Protein AF-0000000084804787 (afdb_homodimer)

pLDDT: mean 97.4, std 2.65, range [75.38, 98.94]

Sequence (266 aa):
MTRYLLDTNILSDLIRNPQGAAARRIAKVGEAGVCTSIIVASELRYGCAKSGSAKLSKAVGDLLGEIDVLPFEAPADAEYGAIRSALESAGTPIGSNDLLIAAHAKSLGAIMVTANTQEFKRVRGLKVENWLAMTRYLLDTNILSDLIRNPQGAAARRIAKVGEAGVCTSIIVASELRYGCAKSGSAKLSKAVGDLLGEIDVLPFEAPADAEYGAIRSALESAGTPIGSNDLLIAAHAKSLGAIMVTANTQEFKRVRGLKVENWLA

Structure (mmCIF, N/CA/C/O backbone):
data_AF-0000000084804787-model_v1
#
loop_
_entity.id
_entity.type
_entity.pdbx_description
1 polymer 'Ribonuclease VapC'
#
loop_
_atom_site.group_PDB
_atom_site.id
_atom_site.type_symbol
_atom_site.label_atom_id
_atom_site.label_alt_id
_atom_site.label_comp_id
_atom_site.label_asym_id
_atom_site.label_entity_id
_atom_site.label_seq_id
_atom_site.pdbx_PDB_ins_code
_atom_site.Cartn_x
_atom_site.Cartn_y
_atom_site.Cartn_z
_atom_site.occupancy
_atom_site.B_iso_or_equiv
_atom_site.auth_seq_id
_atom_site.auth_comp_id
_atom_site.auth_asym_id
_atom_site.auth_atom_id
_atom_site.pdbx_PDB_model_num
ATOM 1 N N . MET A 1 1 ? 16.141 -18.312 7.699 1 75.88 1 MET A N 1
ATOM 2 C CA . MET A 1 1 ? 15.438 -19.031 6.633 1 75.88 1 MET A CA 1
ATOM 3 C C . MET A 1 1 ? 15.016 -18.062 5.527 1 75.88 1 MET A C 1
ATOM 5 O O . MET A 1 1 ? 14.75 -16.891 5.789 1 75.88 1 MET A O 1
ATOM 9 N N . THR A 1 2 ? 15.148 -18.516 4.133 1 88.75 2 THR A N 1
ATOM 10 C CA . THR A 1 2 ? 14.805 -17.688 2.98 1 88.75 2 THR A CA 1
ATOM 11 C C . THR A 1 2 ? 13.297 -17.578 2.82 1 88.75 2 THR A C 1
ATOM 13 O O . THR A 1 2 ? 12.578 -18.578 2.943 1 88.75 2 THR A O 1
ATOM 16 N N . ARG A 1 3 ? 12.828 -16.469 2.783 1 96.19 3 ARG A N 1
ATOM 17 C CA . ARG A 1 3 ? 11.398 -16.281 2.523 1 96.19 3 ARG A CA 1
ATOM 18 C C . ARG A 1 3 ? 11.164 -15.797 1.095 1 96.19 3 ARG A C 1
ATOM 20 O O . ARG A 1 3 ? 11.93 -14.992 0.567 1 96.19 3 ARG A O 1
ATOM 27 N N . TYR A 1 4 ? 10.102 -16.328 0.463 1 98.75 4 TYR A N 1
ATOM 28 C CA . TYR A 1 4 ? 9.703 -15.961 -0.89 1 98.75 4 TYR A CA 1
ATOM 29 C C . TYR A 1 4 ? 8.391 -15.18 -0.877 1 98.75 4 TYR A C 1
ATOM 31 O O . TYR A 1 4 ? 7.379 -15.664 -0.366 1 98.75 4 TYR A O 1
ATOM 39 N N . LEU A 1 5 ? 8.445 -13.992 -1.348 1 98.88 5 LEU A N 1
ATOM 40 C CA . LEU A 1 5 ? 7.234 -13.188 -1.47 1 98.88 5 LEU A CA 1
ATOM 41 C C . LEU A 1 5 ? 6.629 -13.32 -2.863 1 98.88 5 LEU A C 1
ATOM 43 O O . LEU A 1 5 ? 7.25 -12.93 -3.854 1 98.88 5 LEU A O 1
ATOM 47 N N . LEU A 1 6 ? 5.43 -13.875 -2.928 1 98.81 6 LEU A N 1
ATOM 48 C CA . LEU A 1 6 ? 4.805 -14.203 -4.203 1 98.81 6 LEU A CA 1
ATOM 49 C C . LEU A 1 6 ? 3.979 -13.031 -4.723 1 98.81 6 LEU A C 1
ATOM 51 O O . LEU A 1 6 ? 3.146 -12.484 -3.994 1 98.81 6 LEU A O 1
ATOM 55 N N . ASP A 1 7 ? 4.191 -12.648 -5.934 1 98.56 7 ASP A N 1
ATOM 56 C CA . ASP A 1 7 ? 3.484 -11.562 -6.602 1 98.56 7 ASP A CA 1
ATOM 57 C C . ASP A 1 7 ? 2.146 -12.039 -7.16 1 98.56 7 ASP A C 1
ATOM 59 O O . ASP A 1 7 ? 1.823 -13.227 -7.09 1 98.56 7 ASP A O 1
ATOM 63 N N . THR A 1 8 ? 1.415 -11.133 -7.691 1 98.06 8 THR A N 1
ATOM 64 C CA . THR A 1 8 ? 0.059 -11.391 -8.164 1 98.06 8 THR A CA 1
ATOM 65 C C . THR A 1 8 ? 0.064 -12.414 -9.297 1 98.06 8 THR A C 1
ATOM 67 O O . THR A 1 8 ? -0.754 -13.336 -9.312 1 98.06 8 THR A O 1
ATOM 70 N N . ASN A 1 9 ? 0.958 -12.281 -10.227 1 97.06 9 ASN A N 1
ATOM 71 C CA . ASN A 1 9 ? 0.979 -13.188 -11.375 1 97.06 9 ASN A CA 1
ATOM 72 C C . ASN A 1 9 ? 1.274 -14.617 -10.945 1 97.06 9 ASN A C 1
ATOM 74 O O . ASN A 1 9 ? 0.762 -15.57 -11.539 1 97.06 9 ASN A O 1
ATOM 78 N N . ILE A 1 10 ? 2.084 -14.797 -9.922 1 98.38 10 ILE A N 1
ATOM 79 C CA . ILE A 1 10 ? 2.4 -16.125 -9.414 1 98.38 10 ILE A CA 1
ATOM 80 C C . ILE A 1 10 ? 1.17 -16.734 -8.734 1 98.38 10 ILE A C 1
ATOM 82 O O . ILE A 1 10 ? 0.813 -17.891 -8.992 1 98.38 10 ILE A O 1
ATOM 86 N N . LEU A 1 11 ? 0.522 -15.953 -7.914 1 98.5 11 LEU A N 1
ATOM 87 C CA . LEU A 1 11 ? -0.667 -16.438 -7.219 1 98.5 11 LEU A CA 1
ATOM 88 C C . LEU A 1 11 ? -1.8 -16.703 -8.203 1 98.5 11 LEU A C 1
ATOM 90 O O . LEU A 1 11 ? -2.545 -17.672 -8.039 1 98.5 11 LEU A O 1
ATOM 94 N N . SER A 1 12 ? -1.923 -15.859 -9.164 1 97.75 12 SER A N 1
ATOM 95 C CA . SER A 1 12 ? -2.912 -16.094 -10.211 1 97.75 12 SER A CA 1
ATOM 96 C C . SER A 1 12 ? -2.645 -17.422 -10.938 1 97.75 12 SER A C 1
ATOM 98 O O . SER A 1 12 ? -3.576 -18.172 -11.242 1 97.75 12 SER A O 1
ATOM 100 N N . ASP A 1 13 ? -1.389 -17.672 -11.25 1 97.38 13 ASP A N 1
ATOM 101 C CA . ASP A 1 13 ? -1.028 -18.938 -11.883 1 97.38 13 ASP A CA 1
ATOM 102 C C . ASP A 1 13 ? -1.379 -20.125 -10.984 1 97.38 13 ASP A C 1
ATOM 104 O O . ASP A 1 13 ? -1.83 -21.172 -11.469 1 97.38 13 ASP A O 1
ATOM 108 N N . LEU A 1 14 ? -1.183 -20.031 -9.68 1 97.25 14 LEU A N 1
ATOM 109 C CA . LEU A 1 14 ? -1.492 -21.094 -8.734 1 97.25 14 LEU A CA 1
ATOM 110 C C . LEU A 1 14 ? -2.977 -21.438 -8.773 1 97.25 14 LEU A C 1
ATOM 112 O O . LEU A 1 14 ? -3.346 -22.609 -8.664 1 97.25 14 LEU A O 1
ATOM 116 N N . ILE A 1 15 ? -3.787 -20.422 -8.953 1 96.69 15 ILE A N 1
ATOM 117 C CA . ILE A 1 15 ? -5.234 -20.609 -9 1 96.69 15 ILE A CA 1
ATOM 118 C C . ILE A 1 15 ? -5.617 -21.312 -10.297 1 96.69 15 ILE A C 1
ATOM 120 O O . ILE A 1 15 ? -6.398 -22.266 -10.289 1 96.69 15 ILE A O 1
ATOM 124 N N . ARG A 1 16 ? -5.027 -20.906 -11.383 1 95.94 16 ARG A N 1
ATOM 125 C CA . ARG A 1 16 ? -5.375 -21.422 -12.695 1 95.94 16 ARG A CA 1
ATOM 126 C C . ARG A 1 16 ? -4.766 -22.797 -12.922 1 95.94 16 ARG A C 1
ATOM 128 O O . ARG A 1 16 ? -5.352 -23.641 -13.609 1 95.94 16 ARG A O 1
ATOM 135 N N . ASN A 1 17 ? -3.553 -22.984 -12.344 1 96.19 17 ASN A N 1
ATOM 136 C CA . ASN A 1 17 ? -2.781 -24.219 -12.516 1 96.19 17 ASN A CA 1
ATOM 137 C C . ASN A 1 17 ? -2.293 -24.766 -11.18 1 96.19 17 ASN A C 1
ATOM 139 O O . ASN A 1 17 ? -1.095 -24.734 -10.898 1 96.19 17 ASN A O 1
ATOM 143 N N . PRO A 1 18 ? -3.154 -25.375 -10.422 1 94.75 18 PRO A N 1
ATOM 144 C CA . PRO A 1 18 ? -2.83 -25.766 -9.047 1 94.75 18 PRO A CA 1
ATOM 145 C C . PRO A 1 18 ? -1.729 -26.828 -8.984 1 94.75 18 PRO A C 1
ATOM 147 O O . PRO A 1 18 ? -1.171 -27.078 -7.918 1 94.75 18 PRO A O 1
ATOM 150 N N . GLN A 1 19 ? -1.364 -27.469 -10.117 1 95.25 19 GLN A N 1
ATOM 151 C CA . GLN A 1 19 ? -0.276 -28.438 -10.148 1 95.25 19 GLN A CA 1
ATOM 152 C C . GLN A 1 19 ? 0.852 -27.969 -11.062 1 95.25 19 GLN A C 1
ATOM 154 O O . GLN A 1 19 ? 1.691 -28.766 -11.484 1 95.25 19 GLN A O 1
ATOM 159 N N . GLY A 1 20 ? 0.791 -26.703 -11.336 1 96.38 20 GLY A N 1
ATOM 160 C CA . GLY A 1 20 ? 1.76 -26.156 -12.266 1 96.38 20 GLY A CA 1
ATOM 161 C C . GLY A 1 20 ? 3.111 -25.875 -11.633 1 96.38 20 GLY A C 1
ATOM 162 O O . GLY A 1 20 ? 3.418 -26.406 -10.562 1 96.38 20 GLY A O 1
ATOM 163 N N . ALA A 1 21 ? 3.951 -25.141 -12.328 1 97 21 ALA A N 1
ATOM 164 C CA . ALA A 1 21 ? 5.336 -24.859 -11.961 1 97 21 ALA A CA 1
ATOM 165 C C . ALA A 1 21 ? 5.41 -24.172 -10.594 1 97 21 ALA A C 1
ATOM 167 O O . ALA A 1 21 ? 6.227 -24.547 -9.75 1 97 21 ALA A O 1
ATOM 168 N N . ALA A 1 22 ? 4.562 -23.141 -10.391 1 97.5 22 ALA A N 1
ATOM 169 C CA . ALA A 1 22 ? 4.562 -22.422 -9.117 1 97.5 22 ALA A CA 1
ATOM 170 C C . ALA A 1 22 ? 4.227 -23.359 -7.957 1 97.5 22 ALA A C 1
ATOM 172 O O . ALA A 1 22 ? 4.863 -23.297 -6.902 1 97.5 22 ALA A O 1
ATOM 173 N N . ALA A 1 23 ? 3.236 -24.188 -8.188 1 96.56 23 ALA A N 1
ATOM 174 C CA . ALA A 1 23 ? 2.83 -25.141 -7.16 1 96.56 23 ALA A CA 1
ATOM 175 C C . ALA A 1 23 ? 3.967 -26.094 -6.82 1 96.56 23 ALA A C 1
ATOM 177 O O . ALA A 1 23 ? 4.207 -26.391 -5.648 1 96.56 23 ALA A O 1
ATOM 178 N N . ARG A 1 24 ? 4.652 -26.547 -7.805 1 97 24 ARG A N 1
ATOM 179 C CA . ARG A 1 24 ? 5.773 -27.453 -7.605 1 97 24 ARG A CA 1
ATOM 180 C C . ARG A 1 24 ? 6.898 -26.781 -6.828 1 97 24 ARG A C 1
ATOM 182 O O . ARG A 1 24 ? 7.543 -27.406 -5.984 1 97 24 ARG A O 1
ATOM 189 N N . ARG A 1 25 ? 7.137 -25.531 -7.172 1 97.31 25 ARG A N 1
ATOM 190 C CA . ARG A 1 25 ? 8.164 -24.781 -6.453 1 97.31 25 ARG A CA 1
ATOM 191 C C . ARG A 1 25 ? 7.797 -24.609 -4.984 1 97.31 25 ARG A C 1
ATOM 193 O O . ARG A 1 25 ? 8.656 -24.734 -4.105 1 97.31 25 ARG A O 1
ATOM 200 N N . ILE A 1 26 ? 6.551 -24.328 -4.688 1 96.81 26 ILE A N 1
ATOM 201 C CA . ILE A 1 26 ? 6.086 -24.203 -3.311 1 96.81 26 ILE A CA 1
ATOM 202 C C . ILE A 1 26 ? 6.297 -25.516 -2.562 1 96.81 26 ILE A C 1
ATOM 204 O O . ILE A 1 26 ? 6.727 -25.516 -1.406 1 96.81 26 ILE A O 1
ATOM 208 N N . ALA A 1 27 ? 5.996 -26.609 -3.266 1 95.56 27 ALA A N 1
ATOM 209 C CA . ALA A 1 27 ? 6.184 -27.922 -2.66 1 95.56 27 ALA A CA 1
ATOM 210 C C . ALA A 1 27 ? 7.648 -28.156 -2.299 1 95.56 27 ALA A C 1
ATOM 212 O O . ALA A 1 27 ? 7.949 -28.812 -1.295 1 95.56 27 ALA A O 1
ATOM 213 N N . LYS A 1 28 ? 8.5 -27.625 -3.076 1 95.88 28 LYS A N 1
ATOM 214 C CA . LYS A 1 28 ? 9.938 -27.812 -2.865 1 95.88 28 LYS A CA 1
ATOM 215 C C . LYS A 1 28 ? 10.438 -26.938 -1.718 1 95.88 28 LYS A C 1
ATOM 217 O O . LYS A 1 28 ? 11.219 -27.391 -0.881 1 95.88 28 LYS A O 1
ATOM 222 N N . VAL A 1 29 ? 9.992 -25.688 -1.61 1 95.81 29 VAL A N 1
ATOM 223 C CA . VAL A 1 29 ? 10.523 -24.75 -0.634 1 95.81 29 VAL A CA 1
ATOM 224 C C . VAL A 1 29 ? 9.773 -24.891 0.686 1 95.81 29 VAL A C 1
ATOM 226 O O . VAL A 1 29 ? 10.266 -24.469 1.738 1 95.81 29 VAL A O 1
ATOM 229 N N . GLY A 1 30 ? 8.516 -25.438 0.573 1 94.81 30 GLY A N 1
ATOM 230 C CA . GLY A 1 30 ? 7.672 -25.562 1.751 1 94.81 30 GLY A CA 1
ATOM 231 C C . GLY A 1 30 ? 6.742 -24.375 1.946 1 94.81 30 GLY A C 1
ATOM 232 O O . GLY A 1 30 ? 7.133 -23.234 1.722 1 94.81 30 GLY A O 1
ATOM 233 N N . GLU A 1 31 ? 5.574 -24.609 2.463 1 91.81 31 GLU A N 1
ATOM 234 C CA . GLU A 1 31 ? 4.551 -23.594 2.639 1 91.81 31 GLU A CA 1
ATOM 235 C C . GLU A 1 31 ? 5.016 -22.5 3.607 1 91.81 31 GLU A C 1
ATOM 237 O O . GLU A 1 31 ? 4.656 -21.328 3.453 1 91.81 31 GLU A O 1
ATOM 242 N N . ALA A 1 32 ? 5.816 -22.875 4.496 1 93.31 32 ALA A N 1
ATOM 243 C CA . ALA A 1 32 ? 6.301 -21.938 5.5 1 93.31 32 ALA A CA 1
ATOM 244 C C . ALA A 1 32 ? 7.324 -20.969 4.902 1 93.31 32 ALA A C 1
ATOM 246 O O . ALA A 1 32 ? 7.609 -19.922 5.48 1 93.31 32 ALA A O 1
ATOM 247 N N . GLY A 1 33 ? 7.844 -21.359 3.791 1 96.38 33 GLY A N 1
ATOM 248 C CA . GLY A 1 33 ? 8.852 -20.547 3.135 1 96.38 33 GLY A CA 1
ATOM 249 C C . GLY A 1 33 ? 8.266 -19.484 2.23 1 96.38 33 GLY A C 1
ATOM 250 O O . GLY A 1 33 ? 8.992 -18.641 1.7 1 96.38 33 GLY A O 1
ATOM 251 N N . VAL A 1 34 ? 6.93 -19.484 2.084 1 98.19 34 VAL A N 1
ATOM 252 C CA . VAL A 1 34 ? 6.316 -18.562 1.133 1 98.19 34 VAL A CA 1
ATOM 253 C C . VAL A 1 34 ? 5.371 -17.609 1.865 1 98.19 34 VAL A C 1
ATOM 255 O O . VAL A 1 34 ? 4.82 -17.969 2.912 1 98.19 34 VAL A O 1
ATOM 258 N N . CYS A 1 35 ? 5.281 -16.453 1.384 1 98.75 35 CYS A N 1
ATOM 259 C CA . CYS A 1 35 ? 4.332 -15.445 1.843 1 98.75 35 CYS A CA 1
ATOM 260 C C . CYS A 1 35 ? 3.922 -14.523 0.702 1 98.75 35 CYS A C 1
ATOM 262 O O . CYS A 1 35 ? 4.379 -14.688 -0.43 1 98.75 35 CYS A O 1
ATOM 264 N N . THR A 1 36 ? 2.982 -13.766 0.967 1 98.81 36 THR A N 1
ATOM 265 C CA . THR A 1 36 ? 2.625 -12.703 0.035 1 98.81 36 THR A CA 1
ATOM 266 C C . THR A 1 36 ? 2.336 -11.406 0.782 1 98.81 36 THR A C 1
ATOM 268 O O . THR A 1 36 ? 2.348 -11.375 2.016 1 98.81 36 THR A O 1
ATOM 271 N N . SER A 1 37 ? 2.229 -10.367 -0.003 1 98.94 37 SER A N 1
ATOM 272 C CA . SER A 1 37 ? 2.004 -9.023 0.532 1 98.94 37 SER A CA 1
ATOM 273 C C . SER A 1 37 ? 0.516 -8.703 0.606 1 98.94 37 SER A C 1
ATOM 275 O O . SER A 1 37 ? -0.247 -9.055 -0.296 1 98.94 37 SER A O 1
ATOM 277 N N . ILE A 1 38 ? 0.106 -7.977 1.582 1 98.94 38 ILE A N 1
ATOM 278 C CA . ILE A 1 38 ? -1.258 -7.469 1.682 1 98.94 38 ILE A CA 1
ATOM 279 C C . ILE A 1 38 ? -1.591 -6.633 0.447 1 98.94 38 ILE A C 1
ATOM 281 O O . ILE A 1 38 ? -2.746 -6.578 0.021 1 98.94 38 ILE A O 1
ATOM 285 N N . ILE A 1 39 ? -0.606 -6.02 -0.243 1 98.94 39 ILE A N 1
ATOM 286 C CA . ILE A 1 39 ? -0.807 -5.266 -1.476 1 98.94 39 ILE A CA 1
ATOM 287 C C . ILE A 1 39 ? -1.196 -6.219 -2.604 1 98.94 39 ILE A C 1
ATOM 289 O O . ILE A 1 39 ? -2.102 -5.926 -3.389 1 98.94 39 ILE A O 1
ATOM 293 N N . VAL A 1 40 ? -0.551 -7.367 -2.615 1 98.88 40 VAL A N 1
ATOM 294 C CA . VAL A 1 40 ? -0.867 -8.391 -3.607 1 98.88 40 VAL A CA 1
ATOM 295 C C . VAL A 1 40 ? -2.27 -8.938 -3.352 1 98.88 40 VAL A C 1
ATOM 297 O O . VAL A 1 40 ? -3.062 -9.086 -4.285 1 98.88 40 VAL A O 1
ATOM 300 N N . ALA A 1 41 ? -2.586 -9.195 -2.094 1 98.88 41 ALA A N 1
ATOM 301 C CA . ALA A 1 41 ? -3.932 -9.641 -1.74 1 98.88 41 ALA A CA 1
ATOM 302 C C . ALA A 1 41 ? -4.98 -8.625 -2.199 1 98.88 41 ALA A C 1
ATOM 304 O O . ALA A 1 41 ? -6.043 -9.008 -2.693 1 98.88 41 ALA A O 1
ATOM 305 N N . SER A 1 42 ? -4.688 -7.355 -2.047 1 98.88 42 SER A N 1
ATOM 306 C CA . SER A 1 42 ? -5.586 -6.285 -2.465 1 98.88 42 SER A CA 1
ATOM 307 C C . SER A 1 42 ? -5.871 -6.355 -3.961 1 98.88 42 SER A C 1
ATOM 309 O O . SER A 1 42 ? -7.012 -6.18 -4.391 1 98.88 42 SER A O 1
ATOM 311 N N . GLU A 1 43 ? -4.844 -6.602 -4.703 1 98.62 43 GLU A N 1
ATOM 312 C CA . GLU A 1 43 ? -4.992 -6.715 -6.152 1 98.62 43 GLU A CA 1
ATOM 313 C C . GLU A 1 43 ? -5.871 -7.906 -6.523 1 98.62 43 GLU A C 1
ATOM 315 O O . GLU A 1 43 ? -6.703 -7.809 -7.426 1 98.62 43 GLU A O 1
ATOM 320 N N . LEU A 1 44 ? -5.668 -9.016 -5.867 1 98.62 44 LEU A N 1
ATOM 321 C CA . LEU A 1 44 ? -6.48 -10.195 -6.125 1 98.62 44 LEU A CA 1
ATOM 322 C C . LEU A 1 44 ? -7.941 -9.945 -5.762 1 98.62 44 LEU A C 1
ATOM 324 O O . LEU A 1 44 ? -8.844 -10.352 -6.492 1 98.62 44 LEU A O 1
ATOM 328 N N . ARG A 1 45 ? -8.172 -9.227 -4.629 1 98.56 45 ARG A N 1
ATOM 329 C CA . ARG A 1 45 ? -9.531 -8.883 -4.227 1 98.56 45 ARG A CA 1
ATOM 330 C C . ARG A 1 45 ? -10.195 -7.984 -5.262 1 98.56 45 ARG A C 1
ATOM 332 O O . ARG A 1 45 ? -11.391 -8.133 -5.543 1 98.56 45 ARG A O 1
ATOM 339 N N . TYR A 1 46 ? -9.453 -7.09 -5.801 1 98.69 46 TYR A N 1
ATOM 340 C CA . TYR A 1 46 ? -9.961 -6.258 -6.891 1 98.69 46 TYR A CA 1
ATOM 341 C C . TYR A 1 46 ? -10.391 -7.117 -8.078 1 98.69 46 TYR A C 1
ATOM 343 O O . TYR A 1 46 ? -11.461 -6.898 -8.648 1 98.69 46 TYR A O 1
ATOM 351 N N . GLY A 1 47 ? -9.523 -8.016 -8.477 1 98.06 47 GLY A N 1
ATOM 352 C CA . GLY A 1 47 ? -9.891 -8.922 -9.555 1 98.06 47 GLY A CA 1
ATOM 353 C C . GLY A 1 47 ? -11.203 -9.641 -9.312 1 98.06 47 GLY A C 1
ATOM 354 O O . GLY A 1 47 ? -12.008 -9.789 -10.227 1 98.06 47 GLY A O 1
ATOM 355 N N . CYS A 1 48 ? -11.391 -10.102 -8.133 1 98.31 48 CYS A N 1
ATOM 356 C CA . CYS A 1 48 ? -12.625 -10.773 -7.762 1 98.31 48 CYS A CA 1
ATOM 357 C C . CYS A 1 48 ? -13.82 -9.836 -7.887 1 98.31 48 CYS A C 1
ATOM 359 O O . CYS A 1 48 ? -14.844 -10.195 -8.477 1 98.31 48 CYS A O 1
ATOM 361 N N . ALA A 1 49 ? -13.656 -8.648 -7.336 1 98 49 ALA A N 1
ATOM 362 C CA . ALA A 1 49 ? -14.742 -7.668 -7.375 1 98 49 ALA A CA 1
ATOM 363 C C . ALA A 1 49 ? -15.094 -7.301 -8.812 1 98 49 ALA A C 1
ATOM 365 O O . ALA A 1 49 ? -16.266 -7.145 -9.148 1 98 49 ALA A O 1
ATOM 366 N N . LYS A 1 50 ? -14.117 -7.148 -9.617 1 97.44 50 LYS A N 1
ATOM 367 C CA . LYS A 1 50 ? -14.305 -6.75 -11.008 1 97.44 50 LYS A CA 1
ATOM 368 C C . LYS A 1 50 ? -15.008 -7.844 -11.805 1 97.44 50 LYS A C 1
ATOM 370 O O . LYS A 1 50 ? -15.906 -7.559 -12.594 1 97.44 50 LYS A O 1
ATOM 375 N N . SER A 1 51 ? -14.609 -9.062 -11.555 1 97.31 51 SER A N 1
ATOM 376 C CA . SER A 1 51 ? -15.141 -10.18 -12.32 1 97.31 51 SER A CA 1
ATOM 377 C C . SER A 1 51 ? -16.547 -10.539 -11.875 1 97.31 51 SER A C 1
ATOM 379 O O . SER A 1 51 ? -17.359 -11.023 -12.672 1 97.31 51 SER A O 1
ATOM 381 N N . GLY A 1 52 ? -16.844 -10.43 -10.609 1 96.38 52 GLY A N 1
ATOM 382 C CA . GLY A 1 52 ? -18.125 -10.844 -10.039 1 96.38 52 GLY A CA 1
ATOM 383 C C . GLY A 1 52 ? -18.266 -12.352 -9.93 1 96.38 52 GLY A C 1
ATOM 384 O O . GLY A 1 52 ? -19.344 -12.859 -9.641 1 96.38 52 GLY A O 1
ATOM 385 N N . SER A 1 53 ? -17.219 -13.086 -10.164 1 97.12 53 SER A N 1
ATOM 386 C CA . SER A 1 53 ? -17.234 -14.547 -10.164 1 97.12 53 SER A CA 1
ATOM 387 C C . SER A 1 53 ? -17.141 -15.102 -8.742 1 97.12 53 SER A C 1
ATOM 389 O O . SER A 1 53 ? -16.109 -14.938 -8.086 1 97.12 53 SER A O 1
ATOM 391 N N . ALA A 1 54 ? -18.109 -15.797 -8.32 1 97.75 54 ALA A N 1
ATOM 392 C CA . ALA A 1 54 ? -18.094 -16.438 -7.008 1 97.75 54 ALA A CA 1
ATOM 393 C C . ALA A 1 54 ? -17.016 -17.516 -6.93 1 97.75 54 ALA A C 1
ATOM 395 O O . ALA A 1 54 ? -16.391 -17.703 -5.883 1 97.75 54 ALA A O 1
ATOM 396 N N . LYS A 1 55 ? -16.906 -18.172 -8.008 1 97.75 55 LYS A N 1
ATOM 397 C CA . LYS A 1 55 ? -15.883 -19.219 -8.086 1 97.75 55 LYS A CA 1
ATOM 398 C C . LYS A 1 55 ? -14.484 -18.641 -7.883 1 97.75 55 LYS A C 1
ATOM 400 O O . LYS A 1 55 ? -13.695 -19.172 -7.109 1 97.75 55 LYS A O 1
ATOM 405 N N . LEU A 1 56 ? -14.227 -17.531 -8.57 1 97.75 56 LEU A N 1
ATOM 406 C CA . LEU A 1 56 ? -12.938 -16.875 -8.43 1 97.75 56 LEU A CA 1
ATOM 407 C C . LEU A 1 56 ? -12.75 -16.359 -7.008 1 97.75 56 LEU A C 1
ATOM 409 O O . LEU A 1 56 ? -11.672 -16.5 -6.422 1 97.75 56 LEU A O 1
ATOM 413 N N . SER A 1 57 ? -13.773 -15.727 -6.453 1 98.25 57 SER A N 1
ATOM 414 C CA . SER A 1 57 ? -13.711 -15.203 -5.094 1 98.25 57 SER A CA 1
ATOM 415 C C . SER A 1 57 ? -13.398 -16.312 -4.086 1 98.25 57 SER A C 1
ATOM 417 O O . SER A 1 57 ? -12.594 -16.109 -3.172 1 98.25 57 SER A O 1
ATOM 419 N N . LYS A 1 58 ? -14 -17.438 -4.258 1 98.31 58 LYS A N 1
ATOM 420 C CA . LYS A 1 58 ? -13.742 -18.562 -3.373 1 98.31 58 LYS A CA 1
ATOM 421 C C . LYS A 1 58 ? -12.312 -19.062 -3.525 1 98.31 58 LYS A C 1
ATOM 423 O O . LYS A 1 58 ? -11.633 -19.328 -2.531 1 98.31 58 LYS A O 1
ATOM 428 N N . ALA A 1 59 ? -11.844 -19.219 -4.73 1 98.19 59 ALA A N 1
ATOM 429 C CA . ALA A 1 59 ? -10.492 -19.703 -5.004 1 98.19 59 ALA A CA 1
ATOM 430 C C . ALA A 1 59 ? -9.445 -18.75 -4.406 1 98.19 59 ALA A C 1
ATOM 432 O O . ALA A 1 59 ? -8.477 -19.203 -3.787 1 98.19 59 ALA A O 1
ATOM 433 N N . VAL A 1 60 ? -9.695 -17.484 -4.625 1 98.44 60 VAL A N 1
ATOM 434 C CA . VAL A 1 60 ? -8.789 -16.469 -4.082 1 98.44 60 VAL A CA 1
ATOM 435 C C . VAL A 1 60 ? -8.828 -16.516 -2.557 1 98.44 60 VAL A C 1
ATOM 437 O O . VAL A 1 60 ? -7.777 -16.484 -1.904 1 98.44 60 VAL A O 1
ATOM 440 N N . GLY A 1 61 ? -9.984 -16.531 -1.985 1 98.25 61 GLY A N 1
ATOM 441 C CA . GLY A 1 61 ? -10.125 -16.641 -0.542 1 98.25 61 GLY A CA 1
ATOM 442 C C . GLY A 1 61 ? -9.406 -17.844 0.033 1 98.25 61 GLY A C 1
ATOM 443 O O . GLY A 1 61 ? -8.695 -17.734 1.037 1 98.25 61 GLY A O 1
ATOM 444 N N . ASP A 1 62 ? -9.578 -19.031 -0.574 1 97.75 62 ASP A N 1
ATOM 445 C CA . ASP A 1 62 ? -8.93 -20.266 -0.141 1 97.75 62 ASP A CA 1
ATOM 446 C C . ASP A 1 62 ? -7.406 -20.125 -0.205 1 97.75 62 ASP A C 1
ATOM 448 O O . ASP A 1 62 ? -6.707 -20.5 0.738 1 97.75 62 ASP A O 1
ATOM 452 N N . LEU A 1 63 ? -6.934 -19.625 -1.288 1 97.56 63 LEU A N 1
ATOM 453 C CA . LEU A 1 63 ? -5.496 -19.484 -1.481 1 97.56 63 LEU A CA 1
ATOM 454 C C . LEU A 1 63 ? -4.898 -18.547 -0.429 1 97.56 63 LEU A C 1
ATOM 456 O O . LEU A 1 63 ? -3.891 -18.875 0.197 1 97.56 63 LEU A O 1
ATOM 460 N N . LEU A 1 64 ? -5.531 -17.391 -0.189 1 97.88 64 LEU A N 1
ATOM 461 C CA . LEU A 1 64 ? -5.027 -16.406 0.761 1 97.88 64 LEU A CA 1
ATOM 462 C C . LEU A 1 64 ? -5.148 -16.922 2.191 1 97.88 64 LEU A C 1
ATOM 464 O O . LEU A 1 64 ? -4.473 -16.406 3.094 1 97.88 64 LEU A O 1
ATOM 468 N N . GLY A 1 65 ? -6.008 -17.875 2.363 1 97.19 65 GLY A N 1
ATOM 469 C CA . GLY A 1 65 ? -6.117 -18.531 3.658 1 97.19 65 GLY A CA 1
ATOM 470 C C . GLY A 1 65 ? -5 -19.516 3.924 1 97.19 65 GLY A C 1
ATOM 471 O O . GLY A 1 65 ? -4.766 -19.906 5.07 1 97.19 65 GLY A O 1
ATOM 472 N N . GLU A 1 66 ? -4.273 -19.922 2.883 1 95.12 66 GLU A N 1
ATOM 473 C CA . GLU A 1 66 ? -3.264 -20.969 2.988 1 95.12 66 GLU A CA 1
ATOM 474 C C . GLU A 1 66 ? -1.854 -20.375 2.973 1 95.12 66 GLU A C 1
ATOM 476 O O . GLU A 1 66 ? -0.885 -21.078 3.287 1 95.12 66 GLU A O 1
ATOM 481 N N . ILE A 1 67 ? -1.774 -19.156 2.568 1 96.75 67 ILE A N 1
ATOM 482 C CA . ILE A 1 67 ? -0.476 -18.5 2.5 1 96.75 67 ILE A CA 1
ATOM 483 C C . ILE A 1 67 ? -0.433 -17.344 3.496 1 96.75 67 ILE A C 1
ATOM 485 O O . ILE A 1 67 ? -1.436 -16.656 3.701 1 96.75 67 ILE A O 1
ATOM 489 N N . ASP A 1 68 ? 0.75 -17.125 4.086 1 97.88 68 ASP A N 1
ATOM 490 C CA . ASP A 1 68 ? 0.9 -15.984 4.988 1 97.88 68 ASP A CA 1
ATOM 491 C C . ASP A 1 68 ? 0.769 -14.664 4.23 1 97.88 68 ASP A C 1
ATOM 493 O O . ASP A 1 68 ? 1.587 -14.359 3.363 1 97.88 68 ASP A O 1
ATOM 497 N N . VAL A 1 69 ? -0.24 -13.922 4.484 1 98.75 69 VAL A N 1
ATOM 498 C CA . VAL A 1 69 ? -0.381 -12.562 3.963 1 98.75 69 VAL A CA 1
ATOM 499 C C . VAL A 1 69 ? 0.192 -11.562 4.965 1 98.75 69 VAL A C 1
ATOM 501 O O . VAL A 1 69 ? -0.392 -11.336 6.027 1 98.75 69 VAL A O 1
ATOM 504 N N . LEU A 1 70 ? 1.255 -10.93 4.609 1 98.81 70 LEU A N 1
ATOM 505 C CA . LEU A 1 70 ? 1.951 -10.062 5.551 1 98.81 70 LEU A CA 1
ATOM 506 C C . LEU A 1 70 ? 1.448 -8.625 5.445 1 98.81 70 LEU A C 1
ATOM 508 O O . LEU A 1 70 ? 1.274 -8.109 4.34 1 98.81 70 LEU A O 1
ATOM 512 N N . PRO A 1 71 ? 1.156 -8.023 6.609 1 98.94 71 PRO A N 1
ATOM 513 C CA . PRO A 1 71 ? 0.823 -6.598 6.57 1 98.94 71 PRO A CA 1
ATOM 514 C C . PRO A 1 71 ? 1.979 -5.734 6.07 1 98.94 71 PRO A C 1
ATOM 516 O O . PRO A 1 71 ? 3.146 -6.078 6.277 1 98.94 71 PRO A O 1
ATOM 519 N N . PHE A 1 72 ? 1.676 -4.68 5.309 1 98.94 72 PHE A N 1
ATOM 520 C CA . PHE A 1 72 ? 2.674 -3.678 4.957 1 98.94 72 PHE A CA 1
ATOM 521 C C . PHE A 1 72 ? 2.943 -2.748 6.133 1 98.94 72 PHE A C 1
ATOM 523 O O . PHE A 1 72 ? 2.057 -2.004 6.559 1 98.94 72 PHE A O 1
ATOM 530 N N . GLU A 1 73 ? 4.105 -2.791 6.699 1 98.81 73 GLU A N 1
ATOM 531 C CA . GLU A 1 73 ? 4.449 -2.043 7.906 1 98.81 73 GLU A CA 1
ATOM 532 C C . GLU A 1 73 ? 5.926 -1.657 7.914 1 98.81 73 GLU A C 1
ATOM 534 O O . GLU A 1 73 ? 6.688 -2.074 7.039 1 98.81 73 GLU A O 1
ATOM 539 N N . ALA A 1 74 ? 6.305 -0.796 8.836 1 98.19 74 ALA A N 1
ATOM 540 C CA . ALA A 1 74 ? 7.707 -0.422 8.969 1 98.19 74 ALA A CA 1
ATOM 541 C C . ALA A 1 74 ? 8.594 -1.655 9.133 1 98.19 74 ALA A C 1
ATOM 543 O O . ALA A 1 74 ? 8.195 -2.627 9.781 1 98.19 74 ALA A O 1
ATOM 544 N N . PRO A 1 75 ? 9.727 -1.614 8.461 1 98.44 75 PRO A N 1
ATOM 545 C CA . PRO A 1 75 ? 10.422 -0.482 7.848 1 98.44 75 PRO A CA 1
ATOM 546 C C . PRO A 1 75 ? 10.195 -0.406 6.336 1 98.44 75 PRO A C 1
ATOM 548 O O . PRO A 1 75 ? 11.008 0.19 5.621 1 98.44 75 PRO A O 1
ATOM 551 N N . ALA A 1 76 ? 9.156 -1.066 5.801 1 98.81 76 ALA A N 1
ATOM 552 C CA . ALA A 1 76 ? 8.883 -1.075 4.367 1 98.81 76 ALA A CA 1
ATOM 553 C C . ALA A 1 76 ? 8.68 0.342 3.84 1 98.81 76 ALA A C 1
ATOM 555 O O . ALA A 1 76 ? 8.945 0.619 2.668 1 98.81 76 ALA A O 1
ATOM 556 N N . ASP A 1 77 ? 8.188 1.234 4.707 1 98.81 77 ASP A N 1
ATOM 557 C CA . ASP A 1 77 ? 7.984 2.621 4.301 1 98.81 77 ASP A CA 1
ATOM 558 C C . ASP A 1 77 ? 9.305 3.285 3.928 1 98.81 77 ASP A C 1
ATOM 560 O O . ASP A 1 77 ? 9.383 4.016 2.938 1 98.81 77 ASP A O 1
ATOM 564 N N . ALA A 1 78 ? 10.352 3.066 4.707 1 98.38 78 ALA A N 1
ATOM 565 C CA . ALA A 1 78 ? 11.672 3.623 4.406 1 98.38 78 ALA A CA 1
ATOM 566 C C . ALA A 1 78 ? 12.227 3.041 3.111 1 98.38 78 ALA A C 1
ATOM 568 O O . ALA A 1 78 ? 12.797 3.768 2.291 1 98.38 78 ALA A O 1
ATOM 569 N N . GLU A 1 79 ? 12.086 1.72 2.955 1 98.75 79 GLU A N 1
ATOM 570 C CA . GLU A 1 79 ? 12.5 1.095 1.701 1 98.75 79 GLU A CA 1
ATOM 571 C C . GLU A 1 79 ? 11.75 1.696 0.513 1 98.75 79 GLU A C 1
ATOM 573 O O . GLU A 1 79 ? 12.352 1.971 -0.528 1 98.75 79 GLU A O 1
ATOM 578 N N . TYR A 1 80 ? 10.461 1.893 0.657 1 98.88 80 TYR A N 1
ATOM 579 C CA . TYR A 1 80 ? 9.648 2.506 -0.386 1 98.88 80 TYR A CA 1
ATOM 580 C C . TYR A 1 80 ? 10.234 3.848 -0.814 1 98.88 80 TYR A C 1
ATOM 582 O O . TYR A 1 80 ? 10.422 4.098 -2.006 1 98.88 80 TYR A O 1
ATOM 590 N N . GLY A 1 81 ? 10.492 4.703 0.161 1 98.69 81 GLY A N 1
ATOM 591 C CA . GLY A 1 81 ? 11.039 6.016 -0.143 1 98.69 81 GLY A CA 1
ATOM 592 C C . GLY A 1 81 ? 12.344 5.957 -0.91 1 98.69 81 GLY A C 1
ATOM 593 O O . GLY A 1 81 ? 12.531 6.684 -1.889 1 98.69 81 GLY A O 1
ATOM 594 N N . ALA A 1 82 ? 13.234 5.105 -0.46 1 98.38 82 ALA A N 1
ATOM 595 C CA . ALA A 1 82 ? 14.547 4.973 -1.079 1 98.38 82 ALA A CA 1
ATOM 596 C C . ALA A 1 82 ? 14.438 4.434 -2.502 1 98.38 82 ALA A C 1
ATOM 598 O O . ALA A 1 82 ? 15.062 4.957 -3.424 1 98.38 82 ALA A O 1
ATOM 599 N N . ILE A 1 83 ? 13.648 3.424 -2.674 1 98.75 83 ILE A N 1
ATOM 600 C CA . ILE A 1 83 ? 13.492 2.773 -3.971 1 98.75 83 ILE A CA 1
ATOM 601 C C . ILE A 1 83 ? 12.859 3.746 -4.965 1 98.75 83 ILE A C 1
ATOM 603 O O . ILE A 1 83 ? 13.352 3.902 -6.086 1 98.75 83 ILE A O 1
ATOM 607 N N . ARG A 1 84 ? 11.75 4.363 -4.562 1 98.69 84 ARG A N 1
ATOM 608 C CA . ARG A 1 84 ? 11.078 5.293 -5.465 1 98.69 84 ARG A CA 1
ATOM 609 C C . ARG A 1 84 ? 12.008 6.426 -5.879 1 98.69 84 ARG A C 1
ATOM 611 O O . ARG A 1 84 ? 12.062 6.789 -7.059 1 98.69 84 ARG A O 1
ATOM 618 N N . SER A 1 85 ? 12.711 7.004 -4.91 1 98.56 85 SER A N 1
ATOM 619 C CA . SER A 1 85 ? 13.641 8.086 -5.211 1 98.56 85 SER A CA 1
ATOM 620 C C . SER A 1 85 ? 14.703 7.641 -6.207 1 98.56 85 SER A C 1
ATOM 622 O O . SER A 1 85 ? 15 8.352 -7.168 1 98.56 85 SER A O 1
ATOM 624 N N . ALA A 1 86 ? 15.281 6.496 -6.02 1 98.25 86 ALA A N 1
ATOM 625 C CA . ALA A 1 86 ? 16.344 5.973 -6.883 1 98.25 86 ALA A CA 1
ATOM 626 C C . ALA A 1 86 ? 15.82 5.727 -8.297 1 98.25 86 ALA A C 1
ATOM 628 O O . ALA A 1 86 ? 16.469 6.105 -9.273 1 98.25 86 ALA A O 1
ATOM 629 N N . LEU A 1 87 ? 14.68 5.082 -8.414 1 98.5 87 LEU A N 1
ATOM 630 C CA . LEU A 1 87 ? 14.109 4.762 -9.711 1 98.5 87 LEU A CA 1
ATOM 631 C C . LEU A 1 87 ? 13.742 6.031 -10.477 1 98.5 87 LEU A C 1
ATOM 633 O O . LEU A 1 87 ? 13.977 6.129 -11.68 1 98.5 87 LEU A O 1
ATOM 637 N N . GLU A 1 88 ? 13.109 6.961 -9.797 1 97.75 88 GLU A N 1
ATOM 638 C CA . GLU A 1 88 ? 12.734 8.227 -10.43 1 97.75 88 GLU A CA 1
ATOM 639 C C . GLU A 1 88 ? 13.961 8.977 -10.93 1 97.75 88 GLU A C 1
ATOM 641 O O . GLU A 1 88 ? 13.969 9.5 -12.047 1 97.75 88 GLU A O 1
ATOM 646 N N . SER A 1 89 ? 14.93 9.07 -10.07 1 97.38 89 SER A N 1
ATOM 647 C CA . SER A 1 89 ? 16.172 9.75 -10.445 1 97.38 89 SER A CA 1
ATOM 648 C C . SER A 1 89 ? 16.812 9.102 -11.672 1 97.38 89 SER A C 1
ATOM 650 O O . SER A 1 89 ? 17.406 9.789 -12.5 1 97.38 89 SER A O 1
ATOM 652 N N . ALA A 1 90 ? 16.688 7.852 -11.82 1 97.44 90 ALA A N 1
ATOM 653 C CA . ALA A 1 90 ? 17.266 7.094 -12.922 1 97.44 90 ALA A CA 1
ATOM 654 C C . ALA A 1 90 ? 16.359 7.145 -14.156 1 97.44 90 ALA A C 1
ATOM 656 O O . ALA A 1 90 ? 16.75 6.688 -15.234 1 97.44 90 ALA A O 1
ATOM 657 N N . GLY A 1 91 ? 15.133 7.648 -14.031 1 97.94 91 GLY A N 1
ATOM 658 C CA . GLY A 1 91 ? 14.203 7.715 -15.141 1 97.94 91 GLY A CA 1
ATOM 659 C C . GLY A 1 91 ? 13.594 6.367 -15.492 1 97.94 91 GLY A C 1
ATOM 660 O O . GLY A 1 91 ? 13.227 6.129 -16.641 1 97.94 91 GLY A O 1
ATOM 661 N N . THR A 1 92 ? 13.578 5.434 -14.539 1 97.38 92 THR A N 1
ATOM 662 C CA . THR A 1 92 ? 13.086 4.086 -14.797 1 97.38 92 THR A CA 1
ATOM 663 C C . THR A 1 92 ? 12.023 3.699 -13.773 1 97.38 92 THR A C 1
ATOM 665 O O . THR A 1 92 ? 12.164 2.693 -13.07 1 97.38 92 THR A O 1
ATOM 668 N N . PRO A 1 93 ? 11 4.469 -13.594 1 96.44 93 PRO A N 1
ATOM 669 C CA . PRO A 1 93 ? 9.961 4.145 -12.617 1 96.44 93 PRO A CA 1
ATOM 670 C C . PRO A 1 93 ? 9.258 2.822 -12.914 1 96.44 93 PRO A C 1
ATOM 672 O O . PRO A 1 93 ? 9.305 2.338 -14.047 1 96.44 93 PRO A O 1
ATOM 675 N N . ILE A 1 94 ? 8.672 2.238 -11.906 1 96.81 94 ILE A N 1
ATOM 676 C CA . ILE A 1 94 ? 7.848 1.048 -12.062 1 96.81 94 ILE A CA 1
ATOM 677 C C . ILE A 1 94 ? 6.43 1.337 -11.57 1 96.81 94 ILE A C 1
ATOM 679 O O . ILE A 1 94 ? 6.133 2.451 -11.133 1 96.81 94 ILE A O 1
ATOM 683 N N . GLY A 1 95 ? 5.516 0.37 -11.695 1 96.5 95 GLY A N 1
ATOM 684 C CA . GLY A 1 95 ? 4.133 0.574 -11.289 1 96.5 95 GLY A CA 1
ATOM 685 C C . GLY A 1 95 ? 3.984 0.888 -9.812 1 96.5 95 GLY A C 1
ATOM 686 O O . GLY A 1 95 ? 4.766 0.408 -8.992 1 96.5 95 GLY A O 1
ATOM 687 N N . SER A 1 96 ? 2.961 1.618 -9.5 1 97.62 96 SER A N 1
ATOM 688 C CA . SER A 1 96 ? 2.762 2.109 -8.141 1 97.62 96 SER A CA 1
ATOM 689 C C . SER A 1 96 ? 2.674 0.957 -7.148 1 97.62 96 SER A C 1
ATOM 691 O O . SER A 1 96 ? 3.365 0.957 -6.129 1 97.62 96 SER A O 1
ATOM 693 N N . ASN A 1 97 ? 1.794 -0.004 -7.48 1 98.44 97 ASN A N 1
ATOM 694 C CA . ASN A 1 97 ? 1.689 -1.15 -6.586 1 98.44 97 ASN A CA 1
ATOM 695 C C . ASN A 1 97 ? 2.969 -1.984 -6.59 1 98.44 97 ASN A C 1
ATOM 697 O O . ASN A 1 97 ? 3.379 -2.502 -5.551 1 98.44 97 ASN A O 1
ATOM 701 N N . ASP A 1 98 ? 3.621 -2.102 -7.703 1 98.38 98 ASP A N 1
ATOM 702 C CA . ASP A 1 98 ? 4.883 -2.834 -7.797 1 98.38 98 ASP A CA 1
ATOM 703 C C . ASP A 1 98 ? 5.941 -2.225 -6.883 1 98.38 98 ASP A C 1
ATOM 705 O O . ASP A 1 98 ? 6.734 -2.947 -6.277 1 98.38 98 ASP A O 1
ATOM 709 N N . LEU A 1 99 ? 5.906 -0.922 -6.852 1 98.62 99 LEU A N 1
ATOM 710 C CA . LEU A 1 99 ? 6.848 -0.219 -5.984 1 98.62 99 LEU A CA 1
ATOM 711 C C . LEU A 1 99 ? 6.625 -0.597 -4.523 1 98.62 99 LEU A C 1
ATOM 713 O O . LEU A 1 99 ? 7.586 -0.84 -3.791 1 98.62 99 LEU A O 1
ATOM 717 N N . LEU A 1 100 ? 5.422 -0.665 -4.07 1 98.88 100 LEU A N 1
ATOM 718 C CA . LEU A 1 100 ? 5.102 -1.059 -2.703 1 98.88 100 LEU A CA 1
ATOM 719 C C . LEU A 1 100 ? 5.504 -2.506 -2.445 1 98.88 100 LEU A C 1
ATOM 721 O O . LEU A 1 100 ? 6.066 -2.818 -1.394 1 98.88 100 LEU A O 1
ATOM 725 N N . ILE A 1 101 ? 5.246 -3.365 -3.354 1 98.88 101 ILE A N 1
ATOM 726 C CA . ILE A 1 101 ? 5.543 -4.785 -3.201 1 98.88 101 ILE A CA 1
ATOM 727 C C . ILE A 1 101 ? 7.055 -4.992 -3.143 1 98.88 101 ILE A C 1
ATOM 729 O O . ILE A 1 101 ? 7.551 -5.77 -2.326 1 98.88 101 ILE A O 1
ATOM 733 N N . ALA A 1 102 ? 7.746 -4.27 -4.016 1 98.88 102 ALA A N 1
ATOM 734 C CA . ALA A 1 102 ? 9.203 -4.332 -3.994 1 98.88 102 ALA A CA 1
ATOM 735 C C . ALA A 1 102 ? 9.758 -3.871 -2.648 1 98.88 102 ALA A C 1
ATOM 737 O O . ALA A 1 102 ? 10.641 -4.516 -2.076 1 98.88 102 ALA A O 1
ATOM 738 N N . ALA A 1 103 ? 9.258 -2.764 -2.168 1 98.88 103 ALA A N 1
ATOM 739 C CA . ALA A 1 103 ? 9.68 -2.24 -0.872 1 98.88 103 ALA A CA 1
ATOM 740 C C . ALA A 1 103 ? 9.406 -3.246 0.242 1 98.88 1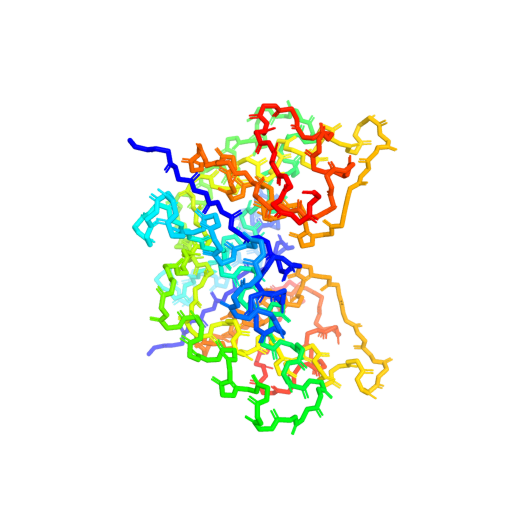03 ALA A C 1
ATOM 742 O O . ALA A 1 103 ? 10.227 -3.41 1.151 1 98.88 103 ALA A O 1
ATOM 743 N N . HIS A 1 104 ? 8.258 -3.916 0.158 1 98.94 104 HIS A N 1
ATOM 744 C CA . HIS A 1 104 ? 7.879 -4.922 1.142 1 98.94 104 HIS A CA 1
ATOM 745 C C . HIS A 1 104 ? 8.844 -6.105 1.119 1 98.94 104 HIS A C 1
ATOM 747 O O . HIS A 1 104 ? 9.367 -6.504 2.162 1 98.94 104 HIS A O 1
ATOM 753 N N . ALA A 1 105 ? 9.102 -6.633 -0.038 1 98.81 105 ALA A N 1
ATOM 754 C CA . ALA A 1 105 ? 10.016 -7.766 -0.181 1 98.81 105 ALA A CA 1
ATOM 755 C C . ALA A 1 105 ? 11.414 -7.414 0.333 1 98.81 105 ALA A C 1
ATOM 757 O O . ALA A 1 105 ? 12.016 -8.188 1.078 1 98.81 105 ALA A O 1
ATOM 758 N N . LYS A 1 106 ? 11.859 -6.277 -0.037 1 98.56 106 LYS A N 1
ATOM 759 C CA . LYS A 1 106 ? 13.195 -5.852 0.358 1 98.56 106 LYS A CA 1
ATOM 760 C C . LYS A 1 106 ? 13.297 -5.676 1.871 1 98.56 106 LYS A C 1
ATOM 762 O O . LYS A 1 106 ? 14.289 -6.078 2.484 1 98.56 106 LYS A O 1
ATOM 767 N N . SER A 1 107 ? 12.312 -5.062 2.48 1 98.5 107 SER A N 1
ATOM 768 C CA . SER A 1 107 ? 12.32 -4.82 3.92 1 98.5 107 SER A CA 1
ATOM 769 C C . SER A 1 107 ? 12.344 -6.129 4.699 1 98.5 107 SER A C 1
ATOM 771 O O . SER A 1 107 ? 12.859 -6.184 5.816 1 98.5 107 SER A O 1
ATOM 773 N N . LEU A 1 108 ? 11.828 -7.184 4.105 1 98 108 LEU A N 1
ATOM 774 C CA . LEU A 1 108 ? 11.766 -8.492 4.742 1 98 108 LEU A CA 1
ATOM 775 C C . LEU A 1 108 ? 13.016 -9.312 4.438 1 98 108 LEU A C 1
ATOM 777 O O . LEU A 1 108 ? 13.219 -10.375 5.023 1 98 108 LEU A O 1
ATOM 781 N N . GLY A 1 109 ? 13.82 -8.828 3.502 1 98 109 GLY A N 1
ATOM 782 C CA . GLY A 1 109 ? 14.914 -9.648 2.998 1 98 109 GLY A CA 1
ATOM 783 C C . GLY A 1 109 ? 14.438 -10.859 2.215 1 98 109 GLY A C 1
ATOM 784 O O . GLY A 1 109 ? 15.141 -11.867 2.139 1 98 109 GLY A O 1
ATOM 785 N N . ALA A 1 110 ? 13.266 -10.789 1.677 1 98.5 110 ALA A N 1
ATOM 786 C CA . ALA A 1 110 ? 12.656 -11.898 0.946 1 98.5 110 ALA A CA 1
ATOM 787 C C . ALA A 1 110 ? 13.055 -11.867 -0.526 1 98.5 110 ALA A C 1
ATOM 789 O O . ALA A 1 110 ? 13.438 -10.82 -1.054 1 98.5 110 ALA A O 1
ATOM 790 N N . ILE A 1 111 ? 12.992 -12.969 -1.146 1 98.69 111 ILE A N 1
ATOM 791 C CA . ILE A 1 111 ? 13.109 -13.07 -2.596 1 98.69 111 ILE A CA 1
ATOM 792 C C . ILE A 1 111 ? 11.766 -12.766 -3.25 1 98.69 111 ILE A C 1
ATOM 794 O O . ILE A 1 111 ? 10.75 -13.383 -2.916 1 98.69 111 ILE A O 1
ATOM 798 N N . MET A 1 112 ? 11.789 -11.828 -4.109 1 98.81 112 MET A N 1
ATOM 799 C CA . MET A 1 112 ? 10.594 -11.469 -4.867 1 98.81 112 MET A CA 1
ATOM 800 C C . MET A 1 112 ? 10.336 -12.469 -5.992 1 98.81 112 MET A C 1
ATOM 802 O O . MET A 1 112 ? 11.188 -12.656 -6.859 1 98.81 112 MET A O 1
ATOM 806 N N . VAL A 1 113 ? 9.219 -13.141 -5.914 1 98.81 113 VAL A N 1
ATOM 807 C CA . VAL A 1 113 ? 8.867 -14.102 -6.961 1 98.81 113 VAL A CA 1
ATOM 808 C C . VAL A 1 113 ? 7.801 -13.5 -7.875 1 98.81 113 VAL A C 1
ATOM 810 O O . VAL A 1 113 ? 6.672 -13.266 -7.441 1 98.81 113 VAL A O 1
ATOM 813 N N . THR A 1 114 ? 8.125 -13.305 -9.117 1 98.62 114 THR A N 1
ATOM 814 C CA . THR A 1 114 ? 7.273 -12.617 -10.078 1 98.62 114 THR A CA 1
ATOM 815 C C . THR A 1 114 ? 7.602 -13.062 -11.5 1 98.62 114 THR A C 1
ATOM 817 O O . THR A 1 114 ? 8.711 -13.523 -11.773 1 98.62 114 THR A O 1
ATOM 820 N N . ALA A 1 115 ? 6.57 -12.922 -12.367 1 97.12 115 ALA A N 1
ATOM 821 C CA . ALA A 1 115 ? 6.828 -13.133 -13.781 1 97.12 115 ALA A CA 1
ATOM 822 C C . ALA A 1 115 ? 7.312 -11.852 -14.453 1 97.12 115 ALA A C 1
ATOM 824 O O . ALA A 1 115 ? 7.836 -11.883 -15.57 1 97.12 115 ALA A O 1
ATOM 825 N N . ASN A 1 116 ? 7.074 -10.688 -13.836 1 94.62 116 ASN A N 1
ATOM 826 C CA . ASN A 1 116 ? 7.527 -9.391 -14.344 1 94.62 116 ASN A CA 1
ATOM 827 C C . ASN A 1 116 ? 8.914 -9.031 -13.805 1 94.62 116 ASN A C 1
ATOM 829 O O . ASN A 1 116 ? 9.07 -8.031 -13.109 1 94.62 116 ASN A O 1
ATOM 833 N N . THR A 1 117 ? 9.906 -9.719 -14.258 1 96.94 117 THR A N 1
ATOM 834 C CA . THR A 1 117 ? 11.219 -9.594 -13.641 1 96.94 117 THR A CA 1
ATOM 835 C C . THR A 1 117 ? 11.906 -8.305 -14.086 1 96.94 117 THR A C 1
ATOM 837 O O . THR A 1 117 ? 12.703 -7.727 -13.336 1 96.94 117 THR A O 1
ATOM 840 N N . GLN A 1 118 ? 11.656 -7.801 -15.227 1 95.62 118 GLN A N 1
ATOM 841 C CA . GLN A 1 118 ? 12.352 -6.656 -15.797 1 95.62 118 GLN A CA 1
ATOM 842 C C . GLN A 1 118 ? 12.18 -5.414 -14.93 1 95.62 118 GLN A C 1
ATOM 844 O O . GLN A 1 118 ? 13.141 -4.691 -14.672 1 95.62 118 GLN A O 1
ATOM 849 N N . GLU A 1 119 ? 11.016 -5.203 -14.469 1 96.25 119 GLU A N 1
ATOM 850 C CA . GLU A 1 119 ? 10.758 -4.031 -13.633 1 96.25 119 GLU A CA 1
ATOM 851 C C . GLU A 1 119 ? 11.391 -4.18 -12.258 1 96.25 119 GLU A C 1
ATOM 853 O O . GLU A 1 119 ? 12.039 -3.254 -11.766 1 96.25 119 GLU A O 1
ATOM 858 N N . PHE A 1 120 ? 11.305 -5.32 -11.68 1 98.31 120 PHE A N 1
ATOM 859 C CA . PHE A 1 120 ? 11.742 -5.516 -10.305 1 98.31 120 PHE A CA 1
ATOM 860 C C . PHE A 1 120 ? 13.266 -5.586 -10.227 1 98.31 120 PHE A C 1
ATOM 862 O O . PHE A 1 120 ? 13.852 -5.23 -9.203 1 98.31 120 PHE A O 1
ATOM 869 N N . LYS A 1 121 ? 13.867 -5.973 -11.258 1 97.88 121 LYS A N 1
ATOM 870 C CA . LYS A 1 121 ? 15.32 -6.062 -11.289 1 97.88 121 LYS A CA 1
ATOM 871 C C . LYS A 1 121 ? 15.961 -4.676 -11.25 1 97.88 121 LYS A C 1
ATOM 873 O O . LYS A 1 121 ? 17.156 -4.543 -10.984 1 97.88 121 LYS A O 1
ATOM 878 N N . ARG A 1 122 ? 15.219 -3.666 -11.508 1 97.62 122 ARG A N 1
ATOM 879 C CA . ARG A 1 122 ? 15.719 -2.297 -11.43 1 97.62 122 ARG A CA 1
ATOM 880 C C . ARG A 1 122 ? 15.906 -1.859 -9.984 1 97.62 122 ARG A C 1
ATOM 882 O O . ARG A 1 122 ? 16.562 -0.844 -9.719 1 97.62 122 ARG A O 1
ATOM 889 N N . VAL A 1 123 ? 15.281 -2.572 -9.078 1 98.19 123 VAL A N 1
ATOM 890 C CA . VAL A 1 123 ? 15.383 -2.244 -7.66 1 98.19 123 VAL A CA 1
ATOM 891 C C . VAL A 1 123 ? 16.672 -2.822 -7.086 1 98.19 123 VAL A C 1
ATOM 893 O O . VAL A 1 123 ? 16.797 -4.039 -6.93 1 98.19 123 VAL A O 1
ATOM 896 N N . ARG A 1 124 ? 17.609 -1.965 -6.73 1 96.81 124 ARG A N 1
ATOM 897 C CA . ARG A 1 124 ? 18.922 -2.387 -6.227 1 96.81 124 ARG A CA 1
ATOM 898 C C . ARG A 1 124 ? 18.766 -3.186 -4.938 1 96.81 124 ARG A C 1
ATOM 900 O O . ARG A 1 124 ? 18.078 -2.76 -4.012 1 96.81 124 ARG A O 1
ATOM 907 N N . GLY A 1 125 ? 19.375 -4.305 -4.938 1 97.5 125 GLY A N 1
ATOM 908 C CA . GLY A 1 125 ? 19.438 -5.105 -3.723 1 97.5 125 GLY A CA 1
ATOM 909 C C . GLY A 1 125 ? 18.266 -6.062 -3.586 1 97.5 125 GLY A C 1
ATOM 910 O O . GLY A 1 125 ? 18.203 -6.844 -2.635 1 97.5 125 GLY A O 1
ATOM 911 N N . LEU A 1 126 ? 17.344 -6.031 -4.496 1 98.38 126 LEU A N 1
ATOM 912 C CA . LEU A 1 126 ? 16.203 -6.938 -4.461 1 98.38 126 LEU A CA 1
ATOM 913 C C . LEU A 1 126 ? 16.5 -8.219 -5.234 1 98.38 126 LEU A C 1
ATOM 915 O O . LEU A 1 126 ? 16.859 -8.172 -6.414 1 98.38 126 LEU A O 1
ATOM 919 N N . LYS A 1 127 ? 16.406 -9.344 -4.543 1 98.25 127 LYS A N 1
ATOM 920 C CA . LYS A 1 127 ? 16.516 -10.625 -5.227 1 98.25 127 LYS A CA 1
ATOM 921 C C . LYS A 1 127 ? 15.211 -11 -5.902 1 98.25 127 LYS A C 1
ATOM 923 O O . LYS A 1 127 ? 14.141 -10.891 -5.301 1 98.25 127 LYS A O 1
ATOM 928 N N . VAL A 1 128 ? 15.328 -11.469 -7.145 1 98.56 128 VAL A N 1
ATOM 929 C CA . VAL A 1 128 ? 14.125 -11.719 -7.93 1 98.56 128 VAL A CA 1
ATOM 930 C C . VAL A 1 128 ? 14.219 -13.086 -8.602 1 98.56 128 VAL A C 1
ATOM 932 O O . VAL A 1 128 ? 15.273 -13.453 -9.125 1 98.56 128 VAL A O 1
ATOM 935 N N . GLU A 1 129 ? 13.141 -13.812 -8.516 1 98.38 129 GLU A N 1
ATOM 936 C CA . GLU A 1 129 ? 13.016 -15.086 -9.219 1 98.38 129 GLU A CA 1
ATOM 937 C C . GLU A 1 129 ? 11.719 -15.156 -10.016 1 98.38 129 GLU A C 1
ATOM 939 O O . GLU A 1 129 ? 10.719 -14.547 -9.633 1 98.38 129 GLU A O 1
ATOM 944 N N . ASN A 1 130 ? 11.734 -15.867 -11.109 1 98.5 130 ASN A N 1
ATOM 945 C CA . ASN A 1 130 ? 10.555 -16.234 -11.883 1 98.5 130 ASN A CA 1
ATOM 946 C C . ASN A 1 130 ? 10.289 -17.734 -11.82 1 98.5 130 ASN A C 1
ATOM 948 O O . ASN A 1 130 ? 11.07 -18.531 -12.336 1 98.5 130 ASN A O 1
ATOM 952 N N . TRP A 1 131 ? 9.164 -18.031 -11.297 1 97.88 131 TRP A N 1
ATOM 953 C CA . TRP A 1 131 ? 8.859 -19.438 -11.086 1 97.88 131 TRP A CA 1
ATOM 954 C C . TRP A 1 131 ? 8.039 -20 -12.242 1 97.88 131 TRP A C 1
ATOM 956 O O . TRP A 1 131 ? 7.699 -21.188 -12.258 1 97.88 131 TRP A O 1
ATOM 966 N N . LEU A 1 132 ? 7.684 -19.156 -13.211 1 95.75 132 LEU A N 1
ATOM 967 C CA . LEU A 1 132 ? 6.855 -19.594 -14.328 1 95.75 132 LEU A CA 1
ATOM 968 C C . LEU A 1 132 ? 7.691 -19.75 -15.594 1 95.75 132 LEU A C 1
ATOM 970 O O . LEU A 1 132 ? 7.176 -20.172 -16.641 1 95.75 132 LEU A O 1
ATOM 974 N N . ALA A 1 133 ? 8.891 -19.344 -15.508 1 84.25 133 ALA A N 1
ATOM 975 C CA . ALA A 1 133 ? 9.789 -19.469 -16.656 1 84.25 133 ALA A CA 1
ATOM 976 C C . ALA A 1 133 ? 10.367 -20.891 -16.734 1 84.25 133 ALA A C 1
ATOM 978 O O . ALA A 1 133 ? 10.477 -21.578 -15.727 1 84.25 133 ALA A O 1
ATOM 979 N N . MET B 1 1 ? -14.828 5.195 19.844 1 75.38 1 MET B N 1
ATOM 980 C CA . MET B 1 1 ? -14.156 6.477 19.656 1 75.38 1 MET B CA 1
ATOM 981 C C . MET B 1 1 ? -13.844 6.711 18.188 1 75.38 1 MET B C 1
ATOM 983 O O . MET B 1 1 ? -13.594 5.762 17.438 1 75.38 1 MET B O 1
ATOM 987 N N . THR B 1 2 ? -14.039 8.062 17.641 1 88.81 2 THR B N 1
ATOM 988 C CA . THR B 1 2 ? -13.797 8.422 16.25 1 88.81 2 THR B CA 1
ATOM 989 C C . THR B 1 2 ? -12.297 8.516 15.969 1 88.81 2 THR B C 1
ATOM 991 O O . THR B 1 2 ? -11.547 9.086 16.766 1 88.81 2 THR B O 1
ATOM 994 N N . ARG B 1 3 ? -11.867 7.844 15.062 1 96.19 3 ARG B N 1
ATOM 995 C CA . ARG B 1 3 ? -10.469 7.961 14.664 1 96.19 3 ARG B CA 1
ATOM 996 C C . ARG B 1 3 ? -10.336 8.758 13.367 1 96.19 3 ARG B C 1
ATOM 998 O O . ARG B 1 3 ? -11.164 8.625 12.461 1 96.19 3 ARG B O 1
ATOM 1005 N N . TYR B 1 4 ? -9.305 9.602 13.297 1 98.75 4 TYR B N 1
ATOM 1006 C CA . TYR B 1 4 ? -9 10.414 12.125 1 98.75 4 TYR B CA 1
ATOM 1007 C C . TYR B 1 4 ? -7.719 9.945 11.453 1 98.75 4 TYR B C 1
ATOM 1009 O O . TYR B 1 4 ? -6.66 9.891 12.086 1 98.75 4 TYR B O 1
ATOM 1017 N N . LEU B 1 5 ? -7.836 9.539 10.242 1 98.88 5 LEU B N 1
ATOM 1018 C CA . LEU B 1 5 ? -6.66 9.148 9.469 1 98.88 5 LEU B CA 1
ATOM 1019 C C . LEU B 1 5 ? -6.141 10.32 8.641 1 98.88 5 LEU B C 1
ATOM 1021 O O . LEU B 1 5 ? -6.836 10.812 7.746 1 98.88 5 LEU B O 1
ATOM 1025 N N . LEU B 1 6 ? -4.934 10.766 8.953 1 98.81 6 LEU B N 1
ATOM 1026 C CA . LEU B 1 6 ? -4.379 11.969 8.344 1 98.81 6 LEU B CA 1
ATOM 1027 C C . LEU B 1 6 ? -3.623 11.633 7.066 1 98.81 6 LEU B C 1
ATOM 1029 O O . LEU B 1 6 ? -2.76 10.758 7.062 1 98.81 6 LEU B O 1
ATOM 1033 N N . ASP B 1 7 ? -3.922 12.305 6.016 1 98.56 7 ASP B N 1
ATOM 1034 C CA . ASP B 1 7 ? -3.295 12.141 4.707 1 98.56 7 ASP B CA 1
ATOM 1035 C C . ASP B 1 7 ? -1.975 12.906 4.629 1 98.56 7 ASP B C 1
ATOM 1037 O O . ASP B 1 7 ? -1.61 13.617 5.566 1 98.56 7 ASP B O 1
ATOM 1041 N N . THR B 1 8 ? -1.314 12.75 3.549 1 98.06 8 THR B N 1
ATOM 1042 C CA . THR B 1 8 ? 0.017 13.312 3.352 1 98.06 8 THR B CA 1
ATOM 1043 C C . THR B 1 8 ? -0.025 14.836 3.414 1 98.06 8 THR B C 1
ATOM 1045 O O . THR B 1 8 ? 0.819 15.461 4.062 1 98.06 8 THR B O 1
ATOM 1048 N N . ASN B 1 9 ? -0.971 15.438 2.777 1 97.12 9 ASN B N 1
ATOM 1049 C CA . ASN B 1 9 ? -1.031 16.891 2.736 1 97.12 9 ASN B CA 1
ATOM 1050 C C . ASN B 1 9 ? -1.26 17.484 4.125 1 97.12 9 ASN B C 1
ATOM 1052 O O . ASN B 1 9 ? -0.762 18.562 4.434 1 97.12 9 ASN B O 1
ATOM 1056 N N . ILE B 1 10 ? -2 16.797 4.961 1 98.38 10 ILE B N 1
ATOM 1057 C CA . ILE B 1 10 ? -2.246 17.266 6.324 1 98.38 10 ILE B CA 1
ATOM 1058 C C . ILE B 1 10 ? -0.96 17.156 7.141 1 98.38 10 ILE B C 1
ATOM 1060 O O . ILE B 1 10 ? -0.588 18.109 7.84 1 98.38 10 ILE B O 1
ATOM 1064 N N . LEU B 1 11 ? -0.289 16.047 7.031 1 98.5 11 LEU B N 1
ATOM 1065 C CA . LEU B 1 11 ? 0.954 15.859 7.77 1 98.5 11 LEU B CA 1
ATOM 1066 C C . LEU B 1 11 ? 2.031 16.828 7.281 1 98.5 11 LEU B C 1
ATOM 1068 O O . LEU B 1 11 ? 2.816 17.344 8.078 1 98.5 11 LEU B O 1
ATOM 1072 N N . SER B 1 12 ? 2.068 17.016 6.008 1 97.75 12 SER B N 1
ATOM 1073 C CA . SER B 1 12 ? 2.996 18 5.457 1 97.75 12 SER B CA 1
ATOM 1074 C C . SER B 1 12 ? 2.721 19.391 6.02 1 97.75 12 SER B C 1
ATOM 1076 O O . SER B 1 12 ? 3.654 20.141 6.34 1 97.75 12 SER B O 1
ATOM 1078 N N . ASP B 1 13 ? 1.467 19.766 6.102 1 97.44 13 ASP B N 1
ATOM 1079 C CA . ASP B 1 13 ? 1.105 21.047 6.688 1 97.44 13 ASP B CA 1
ATOM 1080 C C . ASP B 1 13 ? 1.546 21.141 8.148 1 97.44 13 ASP B C 1
ATOM 1082 O O . ASP B 1 13 ? 1.997 22.188 8.602 1 97.44 13 ASP B O 1
ATOM 1086 N N . LEU B 1 14 ? 1.428 20.062 8.906 1 97.25 14 LEU B N 1
ATOM 1087 C CA . LEU B 1 14 ? 1.826 20.031 10.312 1 97.25 14 LEU B CA 1
ATOM 1088 C C . LEU B 1 14 ? 3.314 20.328 10.461 1 97.25 14 LEU B C 1
ATOM 1090 O O . LEU B 1 14 ? 3.727 21 11.406 1 97.25 14 LEU B O 1
ATOM 1094 N N . ILE B 1 15 ? 4.074 19.844 9.523 1 96.75 15 ILE B N 1
ATOM 1095 C CA . ILE B 1 15 ? 5.52 20.047 9.555 1 96.75 15 ILE B CA 1
ATOM 1096 C C . ILE B 1 15 ? 5.84 21.5 9.234 1 96.75 15 ILE B C 1
ATOM 1098 O O . ILE B 1 15 ? 6.645 22.125 9.922 1 96.75 15 ILE B O 1
ATOM 1102 N N . ARG B 1 16 ? 5.184 22.047 8.25 1 95.94 16 ARG B N 1
ATOM 1103 C CA . ARG B 1 16 ? 5.461 23.391 7.777 1 95.94 16 ARG B CA 1
ATOM 1104 C C . ARG B 1 16 ? 4.883 24.438 8.727 1 95.94 16 ARG B C 1
ATOM 1106 O O . ARG B 1 16 ? 5.445 25.516 8.891 1 95.94 16 ARG B O 1
ATOM 1113 N N . ASN B 1 17 ? 3.711 24.078 9.32 1 96.25 17 ASN B N 1
ATOM 1114 C CA . ASN B 1 17 ? 2.965 24.969 10.195 1 96.25 17 ASN B CA 1
ATOM 1115 C C . ASN B 1 17 ? 2.574 24.281 11.5 1 96.25 17 ASN B C 1
ATOM 1117 O O . ASN B 1 17 ? 1.394 24.016 11.742 1 96.25 17 ASN B O 1
ATOM 1121 N N . PRO B 1 18 ? 3.498 24.125 12.398 1 94.75 18 PRO B N 1
ATOM 1122 C CA . PRO B 1 18 ? 3.268 23.312 13.602 1 94.75 18 PRO B CA 1
ATOM 1123 C C . PRO B 1 18 ? 2.207 23.922 14.516 1 94.75 18 PRO B C 1
ATOM 1125 O O . PRO B 1 18 ? 1.725 23.25 15.438 1 94.75 18 PRO B O 1
ATOM 1128 N N . GLN B 1 19 ? 1.795 25.188 14.305 1 95.25 19 GLN B N 1
ATOM 1129 C CA . GLN B 1 19 ? 0.736 25.812 15.094 1 95.25 19 GLN B CA 1
ATOM 1130 C C . GLN B 1 19 ? -0.459 26.172 14.219 1 95.25 19 GLN B C 1
ATOM 1132 O O . GLN B 1 19 ? -1.298 27 14.609 1 95.25 19 GLN B O 1
ATOM 1137 N N . GLY B 1 20 ? -0.458 25.562 13.07 1 96.38 20 GLY B N 1
ATOM 1138 C CA . GLY B 1 20 ? -1.497 25.891 12.109 1 96.38 20 GLY B CA 1
ATOM 1139 C C . GLY B 1 20 ? -2.812 25.203 12.391 1 96.38 20 GLY B C 1
ATOM 1140 O O . GLY B 1 20 ? -3.037 24.703 13.5 1 96.38 20 GLY B O 1
ATOM 1141 N N . ALA B 1 21 ? -3.717 25.234 11.438 1 97 21 ALA B N 1
ATOM 1142 C CA . ALA B 1 21 ? -5.082 24.734 11.547 1 97 21 ALA B CA 1
ATOM 1143 C C . ALA B 1 21 ? -5.09 23.25 11.898 1 97 21 ALA B C 1
ATOM 1145 O O . ALA B 1 21 ? -5.844 22.812 12.781 1 97 21 ALA B O 1
ATOM 1146 N N . ALA B 1 22 ? -4.262 22.453 11.203 1 97.5 22 ALA B N 1
ATOM 1147 C CA . ALA B 1 22 ? -4.203 21.016 11.469 1 97.5 22 ALA B CA 1
ATOM 1148 C C . ALA B 1 22 ? -3.771 20.75 12.906 1 97.5 22 ALA B C 1
ATOM 1150 O O . ALA B 1 22 ? -4.34 19.875 13.578 1 97.5 22 ALA B O 1
ATOM 1151 N N . ALA B 1 23 ? -2.77 21.484 13.312 1 96.56 23 ALA B N 1
ATOM 1152 C CA . ALA B 1 23 ?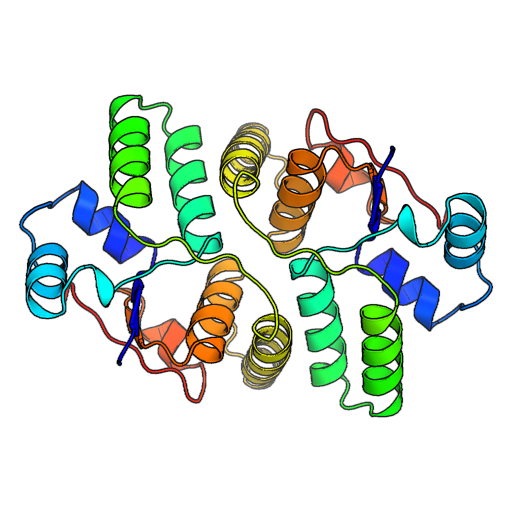 -2.273 21.312 14.68 1 96.56 23 ALA B CA 1
ATOM 1153 C C . ALA B 1 23 ? -3.361 21.641 15.695 1 96.56 23 ALA B C 1
ATOM 1155 O O . ALA B 1 23 ? -3.52 20.938 16.688 1 96.56 23 ALA B O 1
ATOM 1156 N N . ARG B 1 24 ? -4.098 22.656 15.453 1 97.06 24 ARG B N 1
ATOM 1157 C CA . ARG B 1 24 ? -5.176 23.062 16.344 1 97.06 24 ARG B CA 1
ATOM 1158 C C . ARG B 1 24 ? -6.27 22 16.406 1 97.06 24 ARG B C 1
ATOM 1160 O O . ARG B 1 24 ? -6.84 21.734 17.469 1 97.06 24 ARG B O 1
ATOM 1167 N N . ARG B 1 25 ? -6.559 21.453 15.242 1 97.31 25 ARG B N 1
ATOM 1168 C CA . ARG B 1 25 ? -7.562 20.406 15.188 1 97.31 25 ARG B CA 1
ATOM 1169 C C . ARG B 1 25 ? -7.109 19.172 15.977 1 97.31 25 ARG B C 1
ATOM 1171 O O . ARG B 1 25 ? -7.906 18.562 16.688 1 97.31 25 ARG B O 1
ATOM 1178 N N . ILE B 1 26 ? -5.848 18.812 15.883 1 96.81 26 ILE B N 1
ATOM 1179 C CA . ILE B 1 26 ? -5.305 17.672 16.641 1 96.81 26 ILE B CA 1
ATOM 1180 C C . ILE B 1 26 ? -5.43 17.953 18.125 1 96.81 26 ILE B C 1
ATOM 1182 O O . ILE B 1 26 ? -5.789 17.047 18.906 1 96.81 26 ILE B O 1
ATOM 1186 N N . ALA B 1 27 ? -5.145 19.203 18.484 1 95.56 27 ALA B N 1
ATOM 1187 C CA . ALA B 1 27 ? -5.254 19.578 19.891 1 95.56 27 ALA B CA 1
ATOM 1188 C C . ALA B 1 27 ? -6.684 19.422 20.406 1 95.56 27 ALA B C 1
ATOM 1190 O O . ALA B 1 27 ? -6.902 19.062 21.562 1 95.56 27 ALA B O 1
ATOM 1191 N N . LYS B 1 28 ? -7.605 19.641 19.547 1 95.88 28 LYS B N 1
ATOM 1192 C CA . LYS B 1 28 ? -9.016 19.547 19.906 1 95.88 28 LYS B CA 1
ATOM 1193 C C . LYS B 1 28 ? -9.469 18.094 20.016 1 95.88 28 LYS B C 1
ATOM 1195 O O . LYS B 1 28 ? -10.188 17.734 20.938 1 95.88 28 LYS B O 1
ATOM 1200 N N . VAL B 1 29 ? -9.062 17.234 19.094 1 95.81 29 VAL B N 1
ATOM 1201 C CA . VAL B 1 29 ? -9.562 15.859 19.031 1 95.81 29 VAL B CA 1
ATOM 1202 C C . VAL B 1 29 ? -8.719 14.961 19.938 1 95.81 29 VAL B C 1
ATOM 1204 O O . VAL B 1 29 ? -9.164 13.883 20.344 1 95.81 29 VAL B O 1
ATOM 1207 N N . GLY B 1 30 ? -7.461 15.43 20.219 1 94.81 30 GLY B N 1
ATOM 1208 C CA . GLY B 1 30 ? -6.543 14.641 21.031 1 94.81 30 GLY B CA 1
ATOM 1209 C C . GLY B 1 30 ? -5.633 13.758 20.188 1 94.81 30 GLY B C 1
ATOM 1210 O O . GLY B 1 30 ? -6.07 13.172 19.188 1 94.81 30 GLY B O 1
ATOM 1211 N N . GLU B 1 31 ? -4.43 13.547 20.625 1 91.81 31 GLU B N 1
ATOM 1212 C CA . GLU B 1 31 ? -3.426 12.789 19.891 1 91.81 31 GLU B CA 1
ATOM 1213 C C . GLU B 1 31 ? -3.859 11.336 19.703 1 91.81 31 GLU B C 1
ATOM 1215 O O . GLU B 1 31 ? -3.549 10.703 18.688 1 91.81 31 GLU B O 1
ATOM 1220 N N . ALA B 1 32 ? -4.59 10.875 20.625 1 93.38 32 ALA B N 1
ATOM 1221 C CA . ALA B 1 32 ? -5.039 9.484 20.578 1 93.38 32 ALA B CA 1
ATOM 1222 C C . ALA B 1 32 ? -6.121 9.289 19.516 1 93.38 32 ALA B C 1
ATOM 1224 O O . ALA B 1 32 ? -6.398 8.164 19.109 1 93.38 32 ALA B O 1
ATOM 1225 N N . GLY B 1 33 ? -6.703 10.367 19.125 1 96.38 33 GLY B N 1
ATOM 1226 C CA . GLY B 1 33 ? -7.773 10.312 18.141 1 96.38 33 GLY B CA 1
ATOM 1227 C C . GLY B 1 33 ? -7.273 10.336 16.719 1 96.38 33 GLY B C 1
ATOM 1228 O O . GLY B 1 33 ? -8.055 10.18 15.773 1 96.38 33 GLY B O 1
ATOM 1229 N N . VAL B 1 34 ? -5.945 10.5 16.547 1 98.19 34 VAL B N 1
ATOM 1230 C CA . VAL B 1 34 ? -5.422 10.648 15.195 1 98.19 34 VAL B CA 1
ATOM 1231 C C . VAL B 1 34 ? -4.465 9.5 14.883 1 98.19 34 VAL B C 1
ATOM 1233 O O . VAL B 1 34 ? -3.844 8.938 15.781 1 98.19 34 VAL B O 1
ATOM 1236 N N . CYS B 1 35 ? -4.434 9.125 13.672 1 98.75 35 CYS B N 1
ATOM 1237 C CA . CYS B 1 35 ? -3.49 8.148 13.141 1 98.75 35 CYS B CA 1
ATOM 1238 C C . CYS B 1 35 ? -3.18 8.438 11.68 1 98.75 35 CYS B C 1
ATOM 1240 O O . CYS B 1 35 ? -3.691 9.406 11.109 1 98.75 35 CYS B O 1
ATOM 1242 N N . THR B 1 36 ? -2.26 7.762 11.203 1 98.81 36 THR B N 1
ATOM 1243 C CA . THR B 1 36 ? -1.992 7.805 9.773 1 98.81 36 THR B CA 1
ATOM 1244 C C . THR B 1 36 ? -1.689 6.406 9.242 1 98.81 36 THR B C 1
ATOM 1246 O O . THR B 1 36 ? -1.614 5.445 10.008 1 98.81 36 THR B O 1
ATOM 1249 N N . SER B 1 37 ? -1.663 6.344 7.938 1 98.94 37 SER B N 1
ATOM 1250 C CA . SER B 1 37 ? -1.44 5.078 7.238 1 98.94 37 SER B CA 1
ATOM 1251 C C . SER B 1 37 ? 0.041 4.863 6.949 1 98.94 37 SER B C 1
ATOM 1253 O O . SER B 1 37 ? 0.753 5.801 6.59 1 98.94 37 SER B O 1
ATOM 1255 N N . ILE B 1 38 ? 0.492 3.664 6.988 1 98.94 38 ILE B N 1
ATOM 1256 C CA . ILE B 1 38 ? 1.845 3.301 6.582 1 98.94 38 ILE B CA 1
ATOM 1257 C C . ILE B 1 38 ? 2.074 3.717 5.129 1 98.94 38 ILE B C 1
ATOM 1259 O O . ILE B 1 38 ? 3.199 4.039 4.742 1 98.94 38 ILE B O 1
ATOM 1263 N N . ILE B 1 39 ? 1.037 3.816 4.285 1 98.94 39 ILE B N 1
ATOM 1264 C CA . ILE B 1 39 ? 1.136 4.281 2.906 1 98.94 39 ILE B CA 1
ATOM 1265 C C . ILE B 1 39 ? 1.482 5.77 2.889 1 98.94 39 ILE B C 1
ATOM 1267 O O . ILE B 1 39 ? 2.326 6.207 2.104 1 98.94 39 ILE B O 1
ATOM 1271 N N . VAL B 1 40 ? 0.862 6.496 3.797 1 98.88 40 VAL B N 1
ATOM 1272 C CA . VAL B 1 40 ? 1.144 7.922 3.926 1 98.88 40 VAL B CA 1
ATOM 1273 C C . VAL B 1 40 ? 2.574 8.125 4.422 1 98.88 40 VAL B C 1
ATOM 1275 O O . VAL B 1 40 ? 3.312 8.953 3.887 1 98.88 40 VAL B O 1
ATOM 1278 N N . ALA B 1 41 ? 2.973 7.34 5.406 1 98.88 41 ALA B N 1
ATOM 1279 C CA . ALA B 1 41 ? 4.352 7.395 5.887 1 98.88 41 ALA B CA 1
ATOM 1280 C C . ALA B 1 41 ? 5.336 7.125 4.758 1 98.88 41 ALA B C 1
ATOM 1282 O O . ALA B 1 41 ? 6.379 7.777 4.66 1 98.88 41 ALA B O 1
ATOM 1283 N N . SER B 1 42 ? 5.027 6.172 3.9 1 98.88 42 SER B N 1
ATOM 1284 C CA . SER B 1 42 ? 5.871 5.832 2.76 1 98.88 42 SER B CA 1
ATOM 1285 C C . SER B 1 42 ? 6.062 7.031 1.835 1 98.88 42 SER B C 1
ATOM 1287 O O . SER B 1 42 ? 7.172 7.281 1.358 1 98.88 42 SER B O 1
ATOM 1289 N N . GLU B 1 43 ? 4.996 7.73 1.606 1 98.62 43 GLU B N 1
ATOM 1290 C CA . GLU B 1 43 ? 5.059 8.914 0.757 1 98.62 43 GLU B CA 1
ATOM 1291 C C . GLU B 1 43 ? 5.945 9.992 1.376 1 98.62 43 GLU B C 1
ATOM 1293 O O . GLU B 1 43 ? 6.719 10.648 0.672 1 98.62 43 GLU B O 1
ATOM 1298 N N . LEU B 1 44 ? 5.82 10.195 2.652 1 98.62 44 LEU B N 1
ATOM 1299 C CA . LEU B 1 44 ? 6.648 11.18 3.344 1 98.62 44 LEU B CA 1
ATOM 1300 C C . LEU B 1 44 ? 8.117 10.781 3.291 1 98.62 44 LEU B C 1
ATOM 1302 O O . LEU B 1 44 ? 8.984 11.633 3.086 1 98.62 44 LEU B O 1
ATOM 1306 N N . ARG B 1 45 ? 8.391 9.461 3.453 1 98.56 45 ARG B N 1
ATOM 1307 C CA . ARG B 1 45 ? 9.766 8.977 3.365 1 98.56 45 ARG B CA 1
ATOM 1308 C C . ARG B 1 45 ? 10.344 9.203 1.972 1 98.56 45 ARG B C 1
ATOM 1310 O O . ARG B 1 45 ? 11.516 9.547 1.829 1 98.56 45 ARG B O 1
ATOM 1317 N N . TYR B 1 46 ? 9.539 9.023 0.988 1 98.69 46 TYR B N 1
ATOM 1318 C CA . TYR B 1 46 ? 9.953 9.344 -0.374 1 98.69 46 TYR B CA 1
ATOM 1319 C C . TYR B 1 46 ? 10.336 10.812 -0.501 1 98.69 46 TYR B C 1
ATOM 1321 O O . TYR B 1 46 ? 11.359 11.148 -1.101 1 98.69 46 TYR B O 1
ATOM 1329 N N . GLY B 1 47 ? 9.469 11.672 -0.015 1 98.06 47 GLY B N 1
ATOM 1330 C CA . GLY B 1 47 ? 9.789 13.094 -0.031 1 98.06 47 GLY B CA 1
ATOM 1331 C C . GLY B 1 47 ? 11.133 13.406 0.595 1 98.06 47 GLY B C 1
ATOM 1332 O O . GLY B 1 47 ? 11.891 14.234 0.076 1 98.06 47 GLY B O 1
ATOM 1333 N N . CYS B 1 48 ? 11.406 12.805 1.683 1 98.25 48 CYS B N 1
ATOM 1334 C CA . CYS B 1 48 ? 12.68 12.984 2.363 1 98.25 48 CYS B CA 1
ATOM 1335 C C . CYS B 1 48 ? 13.836 12.516 1.488 1 98.25 48 CYS B C 1
ATOM 1337 O O . CYS B 1 48 ? 14.828 13.227 1.327 1 98.25 48 CYS B O 1
ATOM 1339 N N . ALA B 1 49 ? 13.68 11.328 0.935 1 98 49 ALA B N 1
ATOM 1340 C CA . ALA B 1 49 ? 14.734 10.766 0.092 1 98 49 ALA B CA 1
ATOM 1341 C C . ALA B 1 49 ? 14.984 11.641 -1.132 1 98 49 ALA B C 1
ATOM 1343 O O . ALA B 1 49 ? 16.141 11.828 -1.539 1 98 49 ALA B O 1
ATOM 1344 N N . LYS B 1 50 ? 13.945 12.117 -1.701 1 97.38 50 LYS B N 1
ATOM 1345 C CA . LYS B 1 50 ? 14.031 12.93 -2.91 1 97.38 50 LYS B CA 1
ATOM 1346 C C . LYS B 1 50 ? 14.711 14.266 -2.625 1 97.38 50 LYS B C 1
ATOM 1348 O O . LYS B 1 50 ? 15.555 14.719 -3.406 1 97.38 50 LYS B O 1
ATOM 1353 N N . SER B 1 51 ? 14.375 14.852 -1.51 1 97.25 51 SER B N 1
ATOM 1354 C CA . SER B 1 51 ? 14.883 16.172 -1.17 1 97.25 51 SER B CA 1
ATOM 1355 C C . SER B 1 51 ? 16.328 16.109 -0.7 1 97.25 51 SER B C 1
ATOM 1357 O O . SER B 1 51 ? 17.094 17.062 -0.886 1 97.25 51 SER B O 1
ATOM 1359 N N . GLY B 1 52 ? 16.703 15.078 0.004 1 96.38 52 GLY B N 1
ATOM 1360 C CA . GLY B 1 52 ? 18.016 14.945 0.607 1 96.38 52 GLY B CA 1
ATOM 1361 C C . GLY B 1 52 ? 18.219 15.836 1.823 1 96.38 52 GLY B C 1
ATOM 1362 O O . GLY B 1 52 ? 19.328 15.961 2.332 1 96.38 52 GLY B O 1
ATOM 1363 N N . SER B 1 53 ? 17.172 16.453 2.309 1 97.19 53 SER B N 1
ATOM 1364 C CA . SER B 1 53 ? 17.25 17.391 3.426 1 97.19 53 SER B CA 1
ATOM 1365 C C . SER B 1 53 ? 17.25 16.656 4.762 1 97.19 53 SER B C 1
ATOM 1367 O O . SER B 1 53 ? 16.266 16.016 5.125 1 97.19 53 SER B O 1
ATOM 1369 N N . ALA B 1 54 ? 18.266 16.812 5.508 1 97.75 54 ALA B N 1
ATOM 1370 C CA . ALA B 1 54 ? 18.359 16.219 6.84 1 97.75 54 ALA B CA 1
ATOM 1371 C C . ALA B 1 54 ? 17.312 16.812 7.781 1 97.75 54 ALA B C 1
ATOM 1373 O O . ALA B 1 54 ? 16.766 16.109 8.633 1 97.75 54 ALA B O 1
ATOM 1374 N N . LYS B 1 55 ? 17.141 18.062 7.609 1 97.75 55 LYS B N 1
ATOM 1375 C CA . LYS B 1 55 ? 16.141 18.75 8.422 1 97.75 55 LYS B CA 1
ATOM 1376 C C . LYS B 1 55 ? 14.75 18.188 8.195 1 97.75 55 LYS B C 1
ATOM 1378 O O . LYS B 1 55 ? 14.023 17.906 9.148 1 97.75 55 LYS B O 1
ATOM 1383 N N . LEU B 1 56 ? 14.422 18 6.922 1 97.81 56 LEU B N 1
ATOM 1384 C CA . LEU B 1 56 ? 13.125 17.438 6.586 1 97.81 56 LEU B CA 1
ATOM 1385 C C . LEU B 1 56 ? 13.008 16 7.105 1 97.81 56 LEU B C 1
ATOM 1387 O O . LEU B 1 56 ? 11.977 15.617 7.66 1 97.81 56 LEU B O 1
ATOM 1391 N N . SER B 1 57 ? 14.039 15.203 6.922 1 98.25 57 SER B N 1
ATOM 1392 C CA . SER B 1 57 ? 14.055 13.82 7.395 1 98.25 57 SER B CA 1
ATOM 1393 C C . SER B 1 57 ? 13.836 13.758 8.898 1 98.25 57 SER B C 1
ATOM 1395 O O . SER B 1 57 ? 13.086 12.898 9.391 1 98.25 57 SER B O 1
ATOM 1397 N N . LYS B 1 58 ? 14.461 14.625 9.617 1 98.31 58 LYS B N 1
ATOM 1398 C CA . LYS B 1 58 ? 14.289 14.664 11.07 1 98.31 58 LYS B CA 1
ATOM 1399 C C . LYS B 1 58 ? 12.867 15.062 11.445 1 98.31 58 LYS B C 1
ATOM 1401 O O . LYS B 1 58 ? 12.258 14.453 12.328 1 98.31 58 LYS B O 1
ATOM 1406 N N . ALA B 1 59 ? 12.328 16.078 10.82 1 98.19 59 ALA B N 1
ATOM 1407 C CA . ALA B 1 59 ? 10.977 16.547 11.094 1 98.19 59 ALA B CA 1
ATOM 1408 C C . ALA B 1 59 ? 9.945 15.453 10.82 1 98.19 59 ALA B C 1
ATOM 1410 O O . ALA B 1 59 ? 9.031 15.234 11.617 1 98.19 59 ALA B O 1
ATOM 1411 N N . VAL B 1 60 ? 10.141 14.797 9.68 1 98.44 60 VAL B N 1
ATOM 1412 C CA . VAL B 1 60 ? 9.242 13.703 9.312 1 98.44 60 VAL B CA 1
ATOM 1413 C C . VAL B 1 60 ? 9.375 12.57 10.32 1 98.44 60 VAL B C 1
ATOM 1415 O O . VAL B 1 60 ? 8.375 12.023 10.789 1 98.44 60 VAL B O 1
ATOM 1418 N N . GLY B 1 61 ? 10.578 12.18 10.625 1 98.25 61 GLY B N 1
ATOM 1419 C CA . GLY B 1 61 ? 10.805 11.156 11.625 1 98.25 61 GLY B CA 1
ATOM 1420 C C . GLY B 1 61 ? 10.156 11.469 12.961 1 98.25 61 GLY B C 1
ATOM 1421 O O . GLY B 1 61 ? 9.516 10.609 13.562 1 98.25 61 GLY B O 1
ATOM 1422 N N . ASP B 1 62 ? 10.328 12.703 13.469 1 97.81 62 ASP B N 1
ATOM 1423 C CA . ASP B 1 62 ? 9.734 13.141 14.734 1 97.81 62 ASP B CA 1
ATOM 1424 C C . ASP B 1 62 ? 8.211 13.062 14.688 1 97.81 62 ASP B C 1
ATOM 1426 O O . ASP B 1 62 ? 7.582 12.562 15.617 1 97.81 62 ASP B O 1
ATOM 1430 N N . LEU B 1 63 ? 7.656 13.562 13.641 1 97.56 63 LEU B N 1
ATOM 1431 C CA . LEU B 1 63 ? 6.207 13.57 13.492 1 97.56 63 LEU B CA 1
ATOM 1432 C C . LEU B 1 63 ? 5.648 12.148 13.492 1 97.56 63 LEU B C 1
ATOM 1434 O O . LEU B 1 63 ? 4.691 11.852 14.203 1 97.56 63 LEU B O 1
ATOM 1438 N N . LEU B 1 64 ? 6.258 11.234 12.711 1 97.88 64 LEU B N 1
ATOM 1439 C CA . LEU B 1 64 ? 5.789 9.859 12.602 1 97.88 64 LEU B CA 1
ATOM 1440 C C . LEU B 1 64 ? 6.008 9.102 13.898 1 97.88 64 LEU B C 1
ATOM 1442 O O . LEU B 1 64 ? 5.375 8.07 14.141 1 97.88 64 LEU B O 1
ATOM 1446 N N . GLY B 1 65 ? 6.918 9.609 14.688 1 97.19 65 GLY B N 1
ATOM 1447 C CA . GLY B 1 65 ? 7.125 9.039 16.016 1 97.19 65 GLY B CA 1
ATOM 1448 C C . GLY B 1 65 ? 6.051 9.438 17.016 1 97.19 65 GLY B C 1
ATOM 1449 O O . GLY B 1 65 ? 5.898 8.805 18.047 1 97.19 65 GLY B O 1
ATOM 1450 N N . GLU B 1 66 ? 5.266 10.477 16.703 1 95.12 66 GLU B N 1
ATOM 1451 C CA . GLU B 1 66 ? 4.293 11.039 17.625 1 95.12 66 GLU B CA 1
ATOM 1452 C C . GLU B 1 66 ? 2.871 10.633 17.25 1 95.12 66 GLU B C 1
ATOM 1454 O O . GLU B 1 66 ? 1.944 10.797 18.047 1 95.12 66 GLU B O 1
ATOM 1459 N N . ILE B 1 67 ? 2.74 10.164 16.062 1 96.81 67 ILE B N 1
ATOM 1460 C CA . ILE B 1 67 ? 1.423 9.75 15.586 1 96.81 67 ILE B CA 1
ATOM 1461 C C . ILE B 1 67 ? 1.407 8.242 15.344 1 96.81 67 ILE B C 1
ATOM 1463 O O . ILE B 1 67 ? 2.398 7.676 14.891 1 96.81 67 ILE B O 1
ATOM 1467 N N . ASP B 1 68 ? 0.261 7.621 15.641 1 97.94 68 ASP B N 1
ATOM 1468 C CA . ASP B 1 68 ? 0.133 6.195 15.359 1 97.94 68 ASP B CA 1
ATOM 1469 C C . ASP B 1 68 ? 0.179 5.922 13.852 1 97.94 68 ASP B C 1
ATOM 1471 O O . ASP B 1 68 ? -0.703 6.359 13.109 1 97.94 68 ASP B O 1
ATOM 1475 N N . VAL B 1 69 ? 1.185 5.273 13.383 1 98.75 69 VAL B N 1
ATOM 1476 C CA . VAL B 1 69 ? 1.254 4.801 12 1 98.75 69 VAL B CA 1
ATOM 1477 C C . VAL B 1 69 ? 0.719 3.373 11.914 1 98.75 69 VAL B C 1
ATOM 1479 O O . VAL B 1 69 ? 1.36 2.434 12.391 1 98.75 69 VAL B O 1
ATOM 1482 N N . LEU B 1 70 ? -0.381 3.213 11.266 1 98.81 70 LEU B N 1
ATOM 1483 C CA . LEU B 1 70 ? -1.041 1.912 11.258 1 98.81 70 LEU B CA 1
ATOM 1484 C C . LEU B 1 70 ? -0.588 1.085 10.055 1 98.81 70 LEU B C 1
ATOM 1486 O O . LEU B 1 70 ? -0.491 1.602 8.938 1 98.81 70 LEU B O 1
ATOM 1490 N N . PRO B 1 71 ? -0.248 -0.19 10.32 1 98.94 71 PRO B N 1
ATOM 1491 C CA . PRO B 1 71 ? 0.037 -1.07 9.188 1 98.94 71 PRO B CA 1
ATOM 1492 C C . PRO B 1 71 ? -1.173 -1.273 8.273 1 98.94 71 PRO B C 1
ATOM 1494 O O . PRO B 1 71 ? -2.314 -1.232 8.742 1 98.94 71 PRO B O 1
ATOM 1497 N N . PHE B 1 72 ? -0.945 -1.359 6.961 1 98.94 72 PHE B N 1
ATOM 1498 C CA . PHE B 1 72 ? -1.993 -1.762 6.027 1 98.94 72 PHE B CA 1
ATOM 1499 C C . PHE B 1 72 ? -2.221 -3.268 6.086 1 98.94 72 PHE B C 1
ATOM 1501 O O . PHE B 1 72 ? -1.331 -4.047 5.738 1 98.94 72 PHE B O 1
ATOM 1508 N N . GLU B 1 73 ? -3.344 -3.705 6.559 1 98.81 73 GLU B N 1
ATOM 1509 C CA . GLU B 1 73 ? -3.639 -5.117 6.777 1 98.81 73 GLU B CA 1
ATOM 1510 C C . GLU B 1 73 ? -5.125 -5.41 6.578 1 98.81 73 GLU B C 1
ATOM 1512 O O . GLU B 1 73 ? -5.922 -4.492 6.391 1 98.81 73 GLU B O 1
ATOM 1517 N N . ALA B 1 74 ? -5.469 -6.68 6.527 1 98.25 74 ALA B N 1
ATOM 1518 C CA . ALA B 1 74 ? -6.875 -7.059 6.414 1 98.25 74 ALA B CA 1
ATOM 1519 C C . ALA B 1 74 ? -7.703 -6.422 7.523 1 98.25 74 ALA B C 1
ATOM 1521 O O . ALA B 1 74 ? -7.242 -6.293 8.656 1 98.25 74 ALA B O 1
ATOM 1522 N N . PRO B 1 75 ? -8.875 -5.969 7.133 1 98.44 75 PRO B N 1
ATOM 1523 C CA . PRO B 1 75 ? -9.641 -6.242 5.918 1 98.44 75 PRO B CA 1
ATOM 1524 C C . PRO B 1 75 ? -9.516 -5.129 4.879 1 98.44 75 PRO B C 1
ATOM 1526 O O . PRO B 1 75 ? -10.383 -4.988 4.008 1 98.44 75 PRO B O 1
ATOM 1529 N N . ALA B 1 76 ? -8.484 -4.262 4.98 1 98.81 76 ALA B N 1
ATOM 1530 C CA . ALA B 1 76 ? -8.305 -3.15 4.055 1 98.81 76 ALA B CA 1
ATOM 1531 C C . ALA B 1 76 ? -8.172 -3.648 2.617 1 98.81 76 ALA B C 1
ATOM 1533 O O . ALA B 1 76 ? -8.516 -2.938 1.672 1 98.81 76 ALA B O 1
ATOM 1534 N N . ASP B 1 77 ? -7.652 -4.875 2.457 1 98.81 77 ASP B N 1
ATOM 1535 C CA . ASP B 1 77 ? -7.512 -5.449 1.121 1 98.81 77 ASP B CA 1
ATOM 1536 C C . ASP B 1 77 ? -8.875 -5.629 0.454 1 98.81 77 ASP B C 1
ATOM 1538 O O . ASP B 1 77 ? -9.031 -5.344 -0.735 1 98.81 77 ASP B O 1
ATOM 1542 N N . ALA B 1 78 ? -9.859 -6.109 1.187 1 98.38 78 ALA B N 1
ATOM 1543 C CA . ALA B 1 78 ? -11.211 -6.277 0.648 1 98.38 78 ALA B CA 1
ATOM 1544 C C . ALA B 1 78 ? -11.836 -4.93 0.299 1 98.38 78 ALA B C 1
ATOM 1546 O O . ALA B 1 78 ? -12.469 -4.785 -0.748 1 98.38 78 ALA B O 1
ATOM 1547 N N . GLU B 1 79 ? -11.664 -3.957 1.202 1 98.75 79 GLU B N 1
ATOM 1548 C CA . GLU B 1 79 ? -12.133 -2.609 0.903 1 98.75 79 GLU B CA 1
ATOM 1549 C C . GLU B 1 79 ? -11.484 -2.062 -0.365 1 98.75 79 GLU B C 1
ATOM 1551 O O . GLU B 1 79 ? -12.156 -1.458 -1.203 1 98.75 79 GLU B O 1
ATOM 1556 N N . TYR B 1 80 ? -10.195 -2.268 -0.505 1 98.88 80 TYR B N 1
ATOM 1557 C CA . TYR B 1 80 ? -9.469 -1.839 -1.692 1 98.88 80 TYR B CA 1
ATOM 1558 C C . TYR B 1 80 ? -10.109 -2.393 -2.959 1 98.88 80 TYR B C 1
ATOM 1560 O O . TYR B 1 80 ? -10.375 -1.646 -3.902 1 98.88 80 TYR B O 1
ATOM 1568 N N . GLY B 1 81 ? -10.336 -3.689 -2.965 1 98.69 81 GLY B N 1
ATOM 1569 C CA . GLY B 1 81 ? -10.93 -4.32 -4.133 1 98.69 81 GLY B CA 1
ATOM 1570 C C . GLY B 1 81 ? -12.281 -3.734 -4.5 1 98.69 81 GLY B C 1
ATOM 1571 O O . GLY B 1 81 ? -12.547 -3.455 -5.668 1 98.69 81 GLY B O 1
ATOM 1572 N N . ALA B 1 82 ? -13.117 -3.553 -3.506 1 98.44 82 ALA B N 1
ATOM 1573 C CA . ALA B 1 82 ? -14.461 -3.033 -3.719 1 98.44 82 ALA B CA 1
ATOM 1574 C C . ALA B 1 82 ? -14.422 -1.594 -4.227 1 98.44 82 ALA B C 1
ATOM 1576 O O . ALA B 1 82 ? -15.125 -1.244 -5.18 1 98.44 82 ALA B O 1
ATOM 1577 N N . ILE B 1 83 ? -13.617 -0.794 -3.609 1 98.75 83 ILE B N 1
ATOM 1578 C CA . ILE B 1 83 ? -13.531 0.621 -3.951 1 98.75 83 ILE B CA 1
ATOM 1579 C C . ILE B 1 83 ? -12.992 0.774 -5.371 1 98.75 83 ILE B C 1
ATOM 1581 O O . ILE B 1 83 ? -13.555 1.516 -6.18 1 98.75 83 ILE B O 1
ATOM 1585 N N . ARG B 1 84 ? -11.875 0.101 -5.66 1 98.69 84 ARG B N 1
ATOM 1586 C CA . ARG B 1 84 ? -11.281 0.212 -6.988 1 98.69 84 ARG B CA 1
ATOM 1587 C C . ARG B 1 84 ? -12.266 -0.228 -8.07 1 98.69 84 ARG B C 1
ATOM 1589 O O . ARG B 1 84 ? -12.406 0.439 -9.094 1 98.69 84 ARG B O 1
ATOM 1596 N N . SER B 1 85 ? -12.914 -1.359 -7.848 1 98.56 85 SER B N 1
ATOM 1597 C CA . SER B 1 85 ? -13.891 -1.857 -8.812 1 98.56 85 SER B CA 1
ATOM 1598 C C . SER B 1 85 ? -15.008 -0.843 -9.039 1 98.56 85 SER B C 1
ATOM 1600 O O . SER B 1 85 ? -15.383 -0.572 -10.188 1 98.56 85 SER B O 1
ATOM 1602 N N . ALA B 1 86 ? -15.547 -0.264 -8.008 1 98.25 86 ALA B N 1
ATOM 1603 C CA . ALA B 1 86 ? -16.641 0.7 -8.094 1 98.25 86 ALA B CA 1
ATOM 1604 C C . ALA B 1 86 ? -16.203 1.957 -8.836 1 98.25 86 ALA B C 1
ATOM 1606 O O . ALA B 1 86 ? -16.922 2.443 -9.719 1 98.25 86 ALA B O 1
ATOM 1607 N N . LEU B 1 87 ? -15.07 2.496 -8.492 1 98.5 87 LEU B N 1
ATOM 1608 C CA . LEU B 1 87 ? -14.57 3.717 -9.117 1 98.5 87 LEU B CA 1
ATOM 1609 C C . LEU B 1 87 ? -14.289 3.494 -10.602 1 98.5 87 LEU B C 1
ATOM 1611 O O . LEU B 1 87 ? -14.602 4.348 -11.43 1 98.5 87 LEU B O 1
ATOM 1615 N N . GLU B 1 88 ? -13.633 2.396 -10.906 1 97.81 88 GLU B N 1
ATOM 1616 C CA . GLU B 1 88 ? -13.336 2.08 -12.297 1 97.81 88 GLU B CA 1
ATOM 1617 C C . GLU B 1 88 ? -14.617 1.943 -13.117 1 97.81 88 GLU B C 1
ATOM 1619 O O . GLU B 1 88 ? -14.703 2.467 -14.234 1 97.81 88 GLU B O 1
ATOM 1624 N N . SER B 1 89 ? -15.539 1.195 -12.586 1 97.44 89 SER B N 1
ATOM 1625 C CA . SER B 1 89 ? -16.812 1.009 -13.273 1 97.44 89 SER B CA 1
ATOM 1626 C C . SER B 1 89 ? -17.5 2.342 -13.523 1 97.44 89 SER B C 1
ATOM 1628 O O . SER B 1 89 ? -18.172 2.521 -14.539 1 97.44 89 SER B O 1
ATOM 1630 N N . ALA B 1 90 ? -17.359 3.266 -12.664 1 97.5 90 ALA B N 1
ATOM 1631 C CA . ALA B 1 90 ? -17.984 4.582 -12.758 1 97.5 90 ALA B CA 1
ATOM 1632 C C . ALA B 1 90 ? -17.172 5.516 -13.641 1 97.5 90 ALA B C 1
ATOM 1634 O O . ALA B 1 90 ? -17.609 6.621 -13.969 1 97.5 90 ALA B O 1
ATOM 1635 N N . GLY B 1 91 ? -15.953 5.129 -14.016 1 97.94 91 GLY B N 1
ATOM 1636 C CA . GLY B 1 91 ? -15.094 5.965 -14.844 1 97.94 91 GLY B CA 1
ATOM 1637 C C . GLY B 1 91 ? -14.477 7.121 -14.078 1 97.94 91 GLY B C 1
ATOM 1638 O O . GLY B 1 91 ? -14.172 8.164 -14.664 1 97.94 91 GLY B O 1
ATOM 1639 N N . THR B 1 92 ? -14.367 6.996 -12.75 1 97.38 92 THR B N 1
ATOM 1640 C CA . THR B 1 92 ? -13.852 8.078 -11.914 1 97.38 92 THR B CA 1
ATOM 1641 C C . THR B 1 92 ? -12.719 7.578 -11.023 1 97.38 92 THR B C 1
ATOM 1643 O O . THR B 1 92 ? -12.781 7.691 -9.805 1 97.38 92 THR B O 1
ATOM 1646 N N . PRO B 1 93 ? -11.711 6.965 -11.562 1 96.5 93 PRO B N 1
ATOM 1647 C CA . PRO B 1 93 ? -10.609 6.453 -10.75 1 96.5 93 PRO B CA 1
ATOM 1648 C C . PRO B 1 93 ? -9.883 7.555 -9.977 1 96.5 93 PRO B C 1
ATOM 1650 O O . PRO B 1 93 ? -9.984 8.727 -10.336 1 96.5 93 PRO B O 1
ATOM 1653 N N . ILE B 1 94 ? -9.219 7.172 -8.914 1 96.75 94 ILE B N 1
ATOM 1654 C CA . ILE B 1 94 ? -8.367 8.086 -8.164 1 96.75 94 ILE B CA 1
ATOM 1655 C C . ILE B 1 94 ? -6.93 7.57 -8.164 1 96.75 94 ILE B C 1
ATOM 1657 O O . ILE B 1 94 ? -6.637 6.527 -8.75 1 96.75 94 ILE B O 1
ATOM 1661 N N . GLY B 1 95 ? -6.004 8.312 -7.559 1 96.5 95 GLY B N 1
ATOM 1662 C CA . GLY B 1 95 ? -4.605 7.91 -7.547 1 96.5 95 GLY B CA 1
ATOM 1663 C C . GLY B 1 95 ? -4.367 6.582 -6.855 1 96.5 95 GLY B C 1
ATOM 1664 O O . GLY B 1 95 ? -5.082 6.23 -5.914 1 96.5 95 GLY B O 1
ATOM 1665 N N . SER B 1 96 ? -3.342 5.902 -7.273 1 97.62 96 SER B N 1
ATOM 1666 C CA . SER B 1 96 ? -3.068 4.551 -6.793 1 97.62 96 SER B CA 1
ATOM 1667 C C . SER B 1 96 ? -2.883 4.527 -5.281 1 97.62 96 SER B C 1
ATOM 1669 O O . SER B 1 96 ? -3.504 3.719 -4.586 1 97.62 96 SER B O 1
ATOM 1671 N N . ASN B 1 97 ? -1.996 5.418 -4.812 1 98.38 97 ASN B N 1
ATOM 1672 C CA . ASN B 1 97 ? -1.801 5.465 -3.367 1 98.38 97 ASN B CA 1
ATOM 1673 C C . ASN B 1 97 ? -3.047 5.973 -2.648 1 98.38 97 ASN B C 1
ATOM 1675 O O . ASN B 1 97 ? -3.377 5.504 -1.559 1 98.38 97 ASN B O 1
ATOM 1679 N N . ASP B 1 98 ? -3.764 6.895 -3.23 1 98.31 98 ASP B N 1
ATOM 1680 C CA . ASP B 1 98 ? -5.004 7.402 -2.648 1 98.31 98 ASP B CA 1
ATOM 1681 C C . ASP B 1 98 ? -6.023 6.281 -2.461 1 98.31 98 ASP B C 1
ATOM 1683 O O . ASP B 1 98 ? -6.754 6.258 -1.469 1 98.31 98 ASP B O 1
ATOM 1687 N N . LEU B 1 99 ? -6.031 5.426 -3.445 1 98.62 99 LEU B N 1
ATOM 1688 C CA . LEU B 1 99 ? -6.938 4.285 -3.37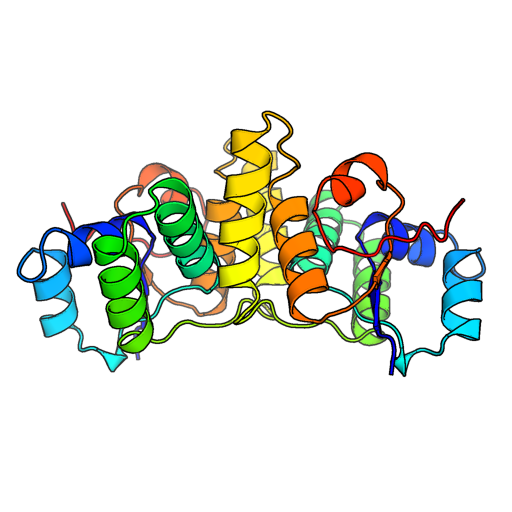1 1 98.62 99 LEU B CA 1
ATOM 1689 C C . LEU B 1 99 ? -6.617 3.416 -2.158 1 98.62 99 LEU B C 1
ATOM 1691 O O . LEU B 1 99 ? -7.523 2.982 -1.444 1 98.62 99 LEU B O 1
ATOM 1695 N N . LEU B 1 100 ? -5.391 3.139 -1.887 1 98.88 100 LEU B N 1
ATOM 1696 C CA . LEU B 1 100 ? -4.973 2.354 -0.73 1 98.88 100 LEU B CA 1
ATOM 1697 C C . LEU B 1 100 ? -5.312 3.074 0.569 1 98.88 100 LEU B C 1
ATOM 1699 O O . LEU B 1 100 ? -5.805 2.455 1.518 1 98.88 100 LEU B O 1
ATOM 1703 N N . ILE B 1 101 ? -5.082 4.332 0.632 1 98.88 101 ILE B N 1
ATOM 1704 C CA . ILE B 1 101 ? -5.328 5.121 1.836 1 98.88 101 ILE B CA 1
ATOM 1705 C C . ILE B 1 101 ? -6.824 5.168 2.125 1 98.88 101 ILE B C 1
ATOM 1707 O O . ILE B 1 101 ? -7.246 5.031 3.277 1 98.88 101 ILE B O 1
ATOM 1711 N N . ALA B 1 102 ? -7.586 5.355 1.059 1 98.81 102 ALA B N 1
ATOM 1712 C CA . ALA B 1 102 ? -9.039 5.336 1.21 1 98.81 102 ALA B CA 1
ATOM 1713 C C . ALA B 1 102 ? -9.516 3.992 1.751 1 98.81 102 ALA B C 1
ATOM 1715 O O . ALA B 1 102 ? -10.344 3.943 2.666 1 98.81 102 ALA B O 1
ATOM 1716 N N . ALA B 1 103 ? -9.031 2.928 1.178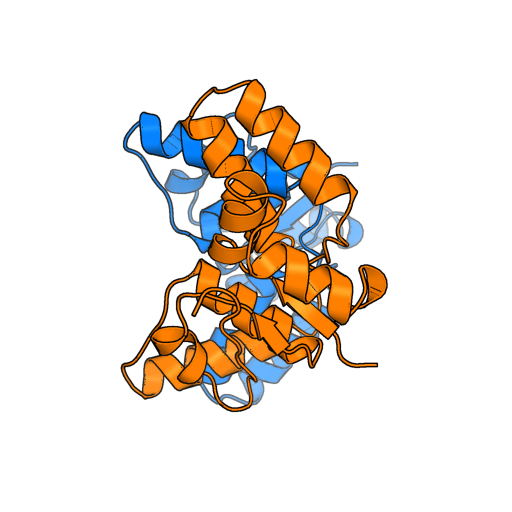 1 98.88 103 ALA B N 1
ATOM 1717 C CA . ALA B 1 103 ? -9.391 1.587 1.633 1 98.88 103 ALA B CA 1
ATOM 1718 C C . ALA B 1 103 ? -9.023 1.388 3.1 1 98.88 103 ALA B C 1
ATOM 1720 O O . ALA B 1 103 ? -9.773 0.774 3.857 1 98.88 103 ALA B O 1
ATOM 1721 N N . HIS B 1 104 ? -7.859 1.908 3.486 1 98.94 104 HIS B N 1
ATOM 1722 C CA . HIS B 1 104 ? -7.391 1.813 4.863 1 98.94 104 HIS B CA 1
ATOM 1723 C C . HIS B 1 104 ? -8.32 2.561 5.812 1 98.94 104 HIS B C 1
ATOM 1725 O O . HIS B 1 104 ? -8.773 2.002 6.816 1 98.94 104 HIS B O 1
ATOM 1731 N N . ALA B 1 105 ? -8.633 3.781 5.5 1 98.81 105 ALA B N 1
ATOM 1732 C CA . ALA B 1 105 ? -9.523 4.59 6.332 1 98.81 105 ALA B CA 1
ATOM 1733 C C . ALA B 1 105 ? -10.891 3.934 6.477 1 98.81 105 ALA B C 1
ATOM 1735 O O . ALA B 1 105 ? -11.43 3.842 7.582 1 98.81 105 ALA B O 1
ATOM 1736 N N . LYS B 1 106 ? -11.391 3.48 5.402 1 98.56 106 LYS B N 1
ATOM 1737 C CA . LYS B 1 106 ? -12.719 2.867 5.41 1 98.56 106 LYS B CA 1
ATOM 1738 C C . LYS B 1 106 ? -12.727 1.593 6.25 1 98.56 106 LYS B C 1
ATOM 1740 O O . LYS B 1 106 ? -13.672 1.353 7.012 1 98.56 106 LYS B O 1
ATOM 1745 N N . SER B 1 107 ? -11.734 0.758 6.109 1 98.5 107 SER B N 1
ATOM 1746 C CA . SER B 1 107 ? -11.656 -0.5 6.844 1 98.5 107 SER B CA 1
ATOM 1747 C C . SER B 1 107 ? -11.594 -0.259 8.352 1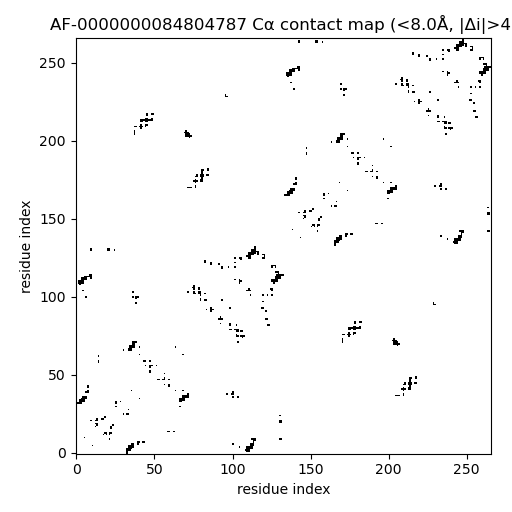 98.5 107 SER B C 1
ATOM 1749 O O . SER B 1 107 ? -12.039 -1.095 9.133 1 98.5 107 SER B O 1
ATOM 1751 N N . LEU B 1 108 ? -11.094 0.888 8.734 1 98 108 LEU B N 1
ATOM 1752 C CA . LEU B 1 108 ? -10.945 1.241 10.141 1 98 108 LEU B CA 1
ATOM 1753 C C . LEU B 1 108 ? -12.188 1.97 10.656 1 98 108 LEU B C 1
ATOM 1755 O O . LEU B 1 108 ? -12.328 2.197 11.859 1 98 108 LEU B O 1
ATOM 1759 N N . GLY B 1 109 ? -13.055 2.357 9.734 1 98 109 GLY B N 1
ATOM 1760 C CA . GLY B 1 109 ? -14.148 3.24 10.109 1 98 109 GLY B CA 1
ATOM 1761 C C . GLY B 1 109 ? -13.688 4.629 10.5 1 98 109 GLY B C 1
ATOM 1762 O O . GLY B 1 109 ? -14.367 5.32 11.266 1 98 109 GLY B O 1
ATOM 1763 N N . ALA B 1 110 ? -12.555 5.027 10.039 1 98.5 110 ALA B N 1
ATOM 1764 C CA . ALA B 1 110 ? -11.961 6.316 10.383 1 98.5 110 ALA B CA 1
ATOM 1765 C C . ALA B 1 110 ? -12.445 7.414 9.438 1 98.5 110 ALA B C 1
ATOM 1767 O O . ALA B 1 110 ? -12.883 7.133 8.32 1 98.5 110 ALA B O 1
ATOM 1768 N N . ILE B 1 111 ? -12.391 8.602 9.883 1 98.69 111 ILE B N 1
ATOM 1769 C CA . ILE B 1 111 ? -12.594 9.766 9.031 1 98.69 111 ILE B CA 1
ATOM 1770 C C . ILE B 1 111 ? -11.305 10.109 8.297 1 98.69 111 ILE B C 1
ATOM 1772 O O . ILE B 1 111 ? -10.25 10.273 8.922 1 98.69 111 ILE B O 1
ATOM 1776 N N . MET B 1 112 ? -11.414 10.156 7.031 1 98.81 112 MET B N 1
ATOM 1777 C CA . MET B 1 112 ? -10.273 10.539 6.195 1 98.81 112 MET B CA 1
ATOM 1778 C C . MET B 1 112 ? -10.062 12.047 6.219 1 98.81 112 MET B C 1
ATOM 1780 O O . MET B 1 112 ? -10.961 12.812 5.855 1 98.81 112 MET B O 1
ATOM 1784 N N . VAL B 1 113 ? -8.914 12.461 6.711 1 98.81 113 VAL B N 1
ATOM 178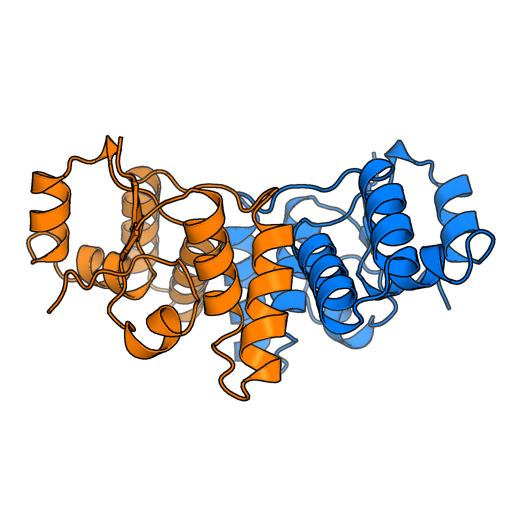5 C CA . VAL B 1 113 ? -8.609 13.891 6.75 1 98.81 113 VAL B CA 1
ATOM 1786 C C . VAL B 1 113 ? -7.617 14.234 5.641 1 98.81 113 VAL B C 1
ATOM 1788 O O . VAL B 1 113 ? -6.469 13.781 5.66 1 98.81 113 VAL B O 1
ATOM 1791 N N . THR B 1 114 ? -8.023 15.039 4.719 1 98.62 114 THR B N 1
ATOM 1792 C CA . THR B 1 114 ? -7.258 15.367 3.527 1 98.62 114 THR B CA 1
ATOM 1793 C C . THR B 1 114 ? -7.664 16.734 2.977 1 98.62 114 THR B C 1
ATOM 1795 O O . THR B 1 114 ? -8.781 17.188 3.219 1 98.62 114 THR B O 1
ATOM 1798 N N . ALA B 1 115 ? -6.691 17.328 2.26 1 97.12 115 ALA B N 1
ATOM 1799 C CA . ALA B 1 115 ? -7.031 18.547 1.53 1 97.12 115 ALA B CA 1
ATOM 1800 C C . ALA B 1 115 ? -7.59 18.219 0.148 1 97.12 115 ALA B C 1
ATOM 1802 O O . ALA B 1 115 ? -8.18 19.094 -0.511 1 97.12 115 ALA B O 1
ATOM 1803 N N . ASN B 1 116 ? -7.348 17.016 -0.35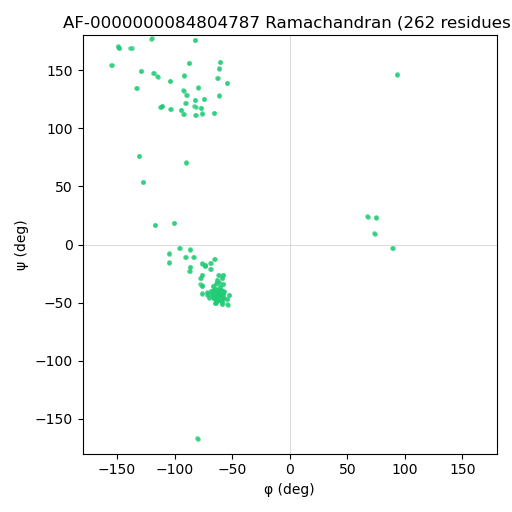9 1 94.62 116 ASN B N 1
ATOM 1804 C CA . ASN B 1 116 ? -7.863 16.562 -1.645 1 94.62 116 ASN B CA 1
ATOM 1805 C C . ASN B 1 116 ? -9.219 15.875 -1.493 1 94.62 116 ASN B C 1
ATOM 1807 O O . ASN B 1 116 ? -9.359 14.688 -1.806 1 94.62 116 ASN B O 1
ATOM 1811 N N . THR B 1 117 ? -10.219 16.625 -1.205 1 96.88 117 THR B N 1
ATOM 1812 C CA . THR B 1 117 ? -11.5 16.031 -0.827 1 96.88 117 THR B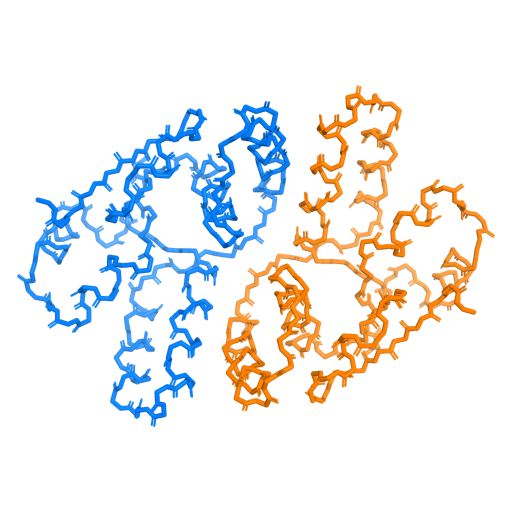 CA 1
ATOM 1813 C C . THR B 1 117 ? -12.25 15.531 -2.059 1 96.88 117 THR B C 1
ATOM 1815 O O . THR B 1 117 ? -13.023 14.578 -1.974 1 96.88 117 THR B O 1
ATOM 1818 N N . GLN B 1 118 ? -12.062 16.094 -3.18 1 95.56 118 GLN B N 1
ATOM 1819 C CA . GLN B 1 118 ? -12.828 15.781 -4.383 1 95.56 118 GLN B CA 1
ATOM 1820 C C . GLN B 1 118 ? -12.648 14.32 -4.789 1 95.56 118 GLN B C 1
ATOM 1822 O O . GLN B 1 118 ? -13.617 13.641 -5.121 1 95.56 118 GLN B O 1
ATOM 1827 N N . GLU B 1 119 ? -11.469 13.852 -4.73 1 96.19 119 GLU B N 1
ATOM 1828 C CA . GLU B 1 119 ? -11.203 12.469 -5.113 1 96.19 119 GLU B CA 1
ATOM 1829 C C . GLU B 1 119 ? -11.742 11.492 -4.078 1 96.19 119 GLU B C 1
ATOM 1831 O O . GLU B 1 119 ? -12.391 10.5 -4.426 1 96.19 119 GLU B O 1
ATOM 1836 N N . PHE B 1 120 ? -11.586 11.789 -2.84 1 98.25 120 PHE B N 1
ATOM 1837 C CA . PHE B 1 120 ? -11.93 10.852 -1.779 1 98.25 120 PHE B CA 1
ATOM 1838 C C . PHE B 1 120 ? -13.438 10.789 -1.578 1 98.25 120 PHE B C 1
ATOM 1840 O O . PHE B 1 120 ? -13.977 9.766 -1.156 1 98.25 120 PHE B O 1
ATOM 1847 N N . LYS B 1 121 ? -14.086 11.812 -1.898 1 97.88 121 LYS B N 1
ATOM 1848 C CA . LYS B 1 121 ? -15.539 11.852 -1.754 1 97.88 121 LYS B CA 1
ATOM 1849 C C . LYS B 1 121 ? -16.219 10.914 -2.746 1 97.88 121 LYS B C 1
ATOM 1851 O O . LYS B 1 121 ? -17.406 10.594 -2.6 1 97.88 121 LYS B O 1
ATOM 1856 N N . ARG B 1 122 ? -15.531 10.477 -3.732 1 97.62 122 ARG B N 1
ATOM 1857 C CA . ARG B 1 122 ? -16.078 9.531 -4.703 1 97.62 122 ARG B CA 1
ATOM 1858 C C . ARG B 1 122 ? -16.188 8.133 -4.098 1 97.62 122 ARG B C 1
ATOM 1860 O O . ARG B 1 122 ? -16.844 7.262 -4.664 1 97.62 122 ARG B O 1
ATOM 1867 N N . VAL B 1 123 ? -15.477 7.906 -3.012 1 98.19 123 VAL B N 1
ATOM 1868 C CA . VAL B 1 123 ? -15.5 6.609 -2.35 1 98.19 123 VAL B CA 1
ATOM 1869 C C . VAL B 1 123 ? -16.734 6.504 -1.461 1 98.19 123 VAL B C 1
ATOM 1871 O O . VAL B 1 123 ? -16.828 7.164 -0.423 1 98.19 123 VAL B O 1
ATOM 1874 N N . ARG B 1 124 ? -17.672 5.66 -1.825 1 96.81 124 ARG B N 1
ATOM 1875 C CA . ARG B 1 124 ? -18.922 5.508 -1.101 1 96.81 124 ARG B CA 1
ATOM 1876 C C . ARG B 1 124 ? -18.688 5.035 0.329 1 96.81 124 ARG B C 1
ATOM 1878 O O . ARG B 1 124 ? -17.938 4.078 0.554 1 96.81 124 ARG B O 1
ATOM 1885 N N . GLY B 1 125 ? -19.25 5.738 1.217 1 97.5 125 GLY B N 1
ATOM 1886 C CA . GLY B 1 125 ? -19.219 5.324 2.611 1 97.5 125 GLY B CA 1
ATOM 1887 C C . GLY B 1 125 ? -18.016 5.871 3.359 1 97.5 125 GLY B C 1
ATOM 1888 O O . GLY B 1 125 ? -17.875 5.656 4.566 1 97.5 125 GLY B O 1
ATOM 1889 N N . LEU B 1 126 ? -17.156 6.57 2.688 1 98.38 126 LEU B N 1
ATOM 1890 C CA . LEU B 1 126 ? -15.984 7.16 3.332 1 98.38 126 LEU B CA 1
ATOM 1891 C C . LEU B 1 126 ? -16.297 8.562 3.84 1 98.38 126 LEU B C 1
ATOM 1893 O O . LEU B 1 126 ? -16.719 9.43 3.07 1 98.38 126 LEU B O 1
ATOM 1897 N N . LYS B 1 127 ? -16.125 8.766 5.141 1 98.25 127 LYS B N 1
ATOM 1898 C CA . LYS B 1 127 ? -16.234 10.109 5.695 1 98.25 127 LYS B CA 1
ATOM 1899 C C . LYS B 1 127 ? -14.961 10.906 5.469 1 98.25 127 LYS B C 1
ATOM 1901 O O . LYS B 1 127 ? -13.859 10.406 5.707 1 98.25 127 LYS B O 1
ATOM 1906 N N . VAL B 1 128 ? -15.148 12.148 5.027 1 98.56 128 VAL B N 1
ATOM 1907 C CA . VAL B 1 128 ? -13.984 12.945 4.641 1 98.56 128 VAL B CA 1
ATOM 1908 C C . VAL B 1 128 ? -14.078 14.336 5.262 1 98.56 128 VAL B C 1
ATOM 1910 O O . VAL B 1 128 ? -15.148 14.945 5.273 1 98.56 128 VAL B O 1
ATOM 1913 N N . GLU B 1 129 ? -12.969 14.773 5.805 1 98.31 129 GLU B N 1
ATOM 1914 C CA . GLU B 1 129 ? -12.852 16.141 6.328 1 98.31 129 GLU B CA 1
ATOM 1915 C C . GLU B 1 129 ? -11.602 16.828 5.781 1 98.31 129 GLU B C 1
ATOM 1917 O O . GLU B 1 129 ? -10.594 16.172 5.504 1 98.31 129 GLU B O 1
ATOM 1922 N N . ASN B 1 130 ? -11.68 18.109 5.633 1 98.5 130 ASN B N 1
ATOM 1923 C CA . ASN B 1 130 ? -10.547 18.984 5.336 1 98.5 130 ASN B CA 1
ATOM 1924 C C . ASN B 1 130 ? -10.227 19.906 6.508 1 98.5 130 ASN B C 1
ATOM 1926 O O . ASN B 1 130 ? -11.023 20.797 6.84 1 98.5 130 ASN B O 1
ATOM 1930 N N . TRP B 1 131 ? -9.062 19.734 6.988 1 97.88 131 TRP B N 1
ATOM 1931 C CA . TRP B 1 131 ? -8.695 20.484 8.188 1 97.88 131 TRP B CA 1
ATOM 1932 C C . TRP B 1 131 ? -7.938 21.75 7.82 1 97.88 131 TRP B C 1
ATOM 1934 O O . TRP B 1 131 ? -7.57 22.531 8.695 1 97.88 131 TRP B O 1
ATOM 1944 N N . LEU B 1 132 ? -7.672 21.953 6.539 1 95.81 132 LEU B N 1
ATOM 1945 C CA . LEU B 1 132 ? -6.906 23.125 6.102 1 95.81 132 LEU B CA 1
ATOM 1946 C C . LEU B 1 132 ? -7.816 24.172 5.469 1 95.81 132 LEU B C 1
ATOM 1948 O O . LEU B 1 132 ? -7.359 25.25 5.098 1 95.81 132 LEU B O 1
ATOM 1952 N N . ALA B 1 133 ? -9.023 23.781 5.277 1 84.44 133 ALA B N 1
ATOM 1953 C CA . ALA B 1 133 ? -9.984 24.719 4.699 1 84.44 133 ALA B CA 1
ATOM 1954 C C . ALA B 1 133 ? -10.531 25.672 5.762 1 84.44 133 ALA B C 1
ATOM 1956 O O . ALA B 1 133 ? -10.57 25.328 6.945 1 84.44 133 ALA B O 1
#

Nearest PDB structures (foldseek):
  5ecy-assembly1_E  TM=9.294E-01  e=5.152E-13  Shigella flexneri
  5ecw-assembly1_A  TM=9.056E-01  e=1.000E-12  Shigella flexneri
  3tnd-assembly1_G  TM=9.172E-01  e=3.145E-12  Shigella flexneri
  5ed0-assembly2_B  TM=9.057E-01  e=4.003E-12  Shigella flexneri
  9h6a-assembly1_A  TM=9.164E-01  e=5.095E-12  Escherichia coli KLY

Organism: Rhodopseudomonas palustris (strain HaA2) (NCBI:txid316058)

Secondary structure (DSSP, 8-state):
---EEE-HHHHHHHHH-TTSHHHHHHHHH-GGGEEEEHHHHHHHHHHHHHH--HHHHHHHHHHHHHSEEE-B-TTHHHHHHHHHHHHHHHT----HHHHHHHHHHHHHTPEEE-S-HHHHTTSTT--EE-S--/---EEE-HHHHHHHHH-TTSHHHHHHHHH-GGGEEEEHHHHHHHHHHHHHH--HHHHHHHHHHHHHSEEE-B-TTHHHHHHHHHHHHHHHT----HHHHHHHHHHHHHTPEEE-S-HHHHTTSTT--EE-S--

InterPro domains:
  IPR002716 PIN domain [PF01850] (4-125)
  IPR002716 PIN domain [SM00670] (2-121)
  IPR022907 VapC family [MF_00265] (4-130)
  IPR029060 PIN-like domain superfamily [SSF88723] (1-132)
  IPR050556 Type II toxin-antitoxin system RNase [PTHR33653] (1-131)

Foldseek 3Di:
DAAEEEALVLLVCCLVPVPDLSVVVCVVCDQVRYAYEVLRLVVQVVVCVVVVDPVSVVSSVVSNVSHHYDYQDPPLVVLLVVQQVQCVVVVHDDDPSVSSRLSRCQRVVHAYEDPPVVNSVSRPPHHYHYRND/DAAEEEALVLLVCCLVPVPDLSVVVCVVCDQVRYAYEVLRLVVQVVVCVVVVDPVSVVSSVVSNVSHHYDYQDPPLVVLLVVQQVVCVVVVHDDDPSVSSRLSRCQRVVHAYEDPPVPNSVSRPPHHYHYRND

Radius of gyration: 18.88 Å; Cα contacts (8 Å, |Δi|>4): 465; chains: 2; bounding box: 39×54×38 Å

Solvent-accessible surface area (backbone atoms only — not comparable to full-atom values): 13926 Å² total; per-residue (Å²): 134,78,37,34,33,43,32,54,67,43,53,52,44,34,71,78,32,66,81,34,58,50,36,52,50,41,67,71,64,32,70,86,28,39,31,29,41,32,68,38,50,18,52,53,34,22,52,28,51,63,67,68,38,66,67,54,40,50,54,51,52,53,52,57,70,72,38,52,64,38,58,46,39,85,63,17,27,54,39,29,3,50,50,52,35,52,28,52,75,69,72,57,68,68,54,72,68,54,44,51,52,50,13,43,25,48,60,69,68,21,34,34,31,30,78,66,52,76,63,54,62,70,41,83,89,46,47,75,43,53,57,79,113,134,77,38,34,33,43,31,55,65,44,53,53,43,35,70,78,32,67,81,33,58,50,36,51,50,41,68,71,64,33,70,87,28,39,30,29,43,32,67,37,51,17,52,53,34,21,51,28,51,61,66,67,40,64,67,54,40,49,53,51,51,54,52,58,71,71,38,51,64,39,60,49,39,85,63,18,26,56,39,28,3,50,50,53,33,53,27,51,74,69,71,57,68,67,54,72,69,55,46,51,52,50,13,44,25,47,60,68,67,22,35,34,31,30,76,65,50,75,63,54,62,70,40,86,90,45,48,75,44,53,58,80,112